Protein AF-X0Z2G7-F1 (afdb_monomer_lite)

pLDDT: mean 90.6, std 9.17, range [51.41, 98.38]

Structure (mmCIF, N/CA/C/O backbone):
data_AF-X0Z2G7-F1
#
_entry.id   AF-X0Z2G7-F1
#
loop_
_atom_site.group_PDB
_atom_site.id
_atom_site.type_symbol
_atom_site.label_atom_id
_atom_site.label_alt_id
_atom_site.label_comp_id
_atom_site.label_asym_id
_atom_site.label_entity_id
_atom_site.label_seq_id
_atom_site.pdbx_PDB_ins_code
_atom_site.Cartn_x
_atom_site.Cartn_y
_atom_site.Cartn_z
_atom_site.occupancy
_atom_site.B_iso_or_equiv
_atom_site.auth_seq_id
_atom_site.auth_comp_id
_atom_site.auth_asym_id
_atom_site.auth_atom_id
_atom_site.pdbx_PDB_model_num
ATOM 1 N N . SER A 1 1 ? 19.160 -0.784 9.832 1.00 70.62 1 SER A N 1
ATOM 2 C CA . SER A 1 1 ? 19.077 -1.820 8.777 1.00 70.62 1 SER A CA 1
ATOM 3 C C . SER A 1 1 ? 20.205 -1.847 7.763 1.00 70.62 1 SER A C 1
ATOM 5 O O . SER A 1 1 ? 20.422 -2.888 7.147 1.00 70.62 1 SER A O 1
ATOM 7 N N . LEU A 1 2 ? 20.937 -0.745 7.594 1.00 77.25 2 LEU A N 1
ATOM 8 C CA . LEU A 1 2 ? 22.014 -0.639 6.613 1.00 77.25 2 LEU A CA 1
ATOM 9 C C . LEU A 1 2 ? 23.131 -1.683 6.795 1.00 77.25 2 LEU A C 1
ATOM 11 O O . LEU A 1 2 ? 23.511 -2.327 5.821 1.00 77.25 2 LEU A O 1
ATOM 15 N N . ASP A 1 3 ? 23.588 -1.919 8.028 1.00 80.50 3 ASP A N 1
ATOM 16 C CA . ASP A 1 3 ? 24.678 -2.870 8.289 1.00 80.50 3 ASP A CA 1
ATOM 17 C C . ASP A 1 3 ? 24.338 -4.288 7.828 1.00 80.50 3 ASP A C 1
ATOM 19 O O . ASP A 1 3 ? 25.144 -4.933 7.165 1.00 80.50 3 ASP A O 1
ATOM 23 N N . TRP A 1 4 ? 23.127 -4.769 8.120 1.00 80.31 4 TRP A N 1
ATOM 24 C CA . TRP A 1 4 ? 22.690 -6.101 7.697 1.00 80.31 4 TRP A CA 1
ATOM 25 C C . TRP A 1 4 ? 22.655 -6.232 6.169 1.00 80.31 4 TRP A C 1
ATOM 27 O O . TRP A 1 4 ? 23.083 -7.249 5.621 1.00 80.31 4 TRP A O 1
ATOM 37 N N . ILE A 1 5 ? 22.185 -5.186 5.481 1.00 81.12 5 ILE A N 1
ATOM 38 C CA . ILE A 1 5 ? 22.142 -5.138 4.017 1.00 81.12 5 ILE A CA 1
ATOM 39 C C . ILE A 1 5 ? 23.562 -5.189 3.440 1.00 81.12 5 ILE A C 1
ATOM 41 O O . ILE A 1 5 ? 23.832 -6.013 2.569 1.00 81.12 5 ILE A O 1
ATOM 45 N N . LEU A 1 6 ? 24.479 -4.369 3.960 1.00 83.06 6 LEU A N 1
ATOM 46 C CA . LEU A 1 6 ? 25.872 -4.349 3.513 1.00 83.06 6 LEU A CA 1
ATOM 47 C C . LEU A 1 6 ? 26.554 -5.706 3.710 1.00 83.06 6 LEU A C 1
ATOM 49 O O . LEU A 1 6 ? 27.217 -6.187 2.794 1.00 83.06 6 LEU A O 1
ATOM 53 N N . HIS A 1 7 ? 26.340 -6.356 4.858 1.00 84.19 7 HIS A N 1
ATOM 54 C CA . HIS A 1 7 ? 26.892 -7.687 5.125 1.00 84.19 7 HIS A CA 1
ATOM 55 C C . HIS A 1 7 ? 26.305 -8.769 4.208 1.00 84.19 7 HIS A C 1
ATOM 57 O O . HIS A 1 7 ? 27.017 -9.696 3.834 1.00 84.19 7 HIS A O 1
ATOM 63 N N . SER A 1 8 ? 25.025 -8.663 3.843 1.00 83.00 8 SER A N 1
ATOM 64 C CA . SER A 1 8 ? 24.325 -9.706 3.076 1.00 83.00 8 SER A CA 1
ATOM 65 C C . SER A 1 8 ? 24.481 -9.559 1.558 1.00 83.00 8 SER A C 1
ATOM 67 O O . SER A 1 8 ? 24.473 -10.558 0.844 1.00 83.00 8 SER A O 1
ATOM 69 N N . PHE A 1 9 ? 24.613 -8.329 1.053 1.00 85.69 9 PHE A N 1
ATOM 70 C CA . PHE A 1 9 ? 24.578 -8.024 -0.385 1.00 85.69 9 PHE A CA 1
ATOM 71 C C . PHE A 1 9 ? 25.848 -7.351 -0.916 1.00 85.69 9 PHE A C 1
ATOM 73 O O . PHE A 1 9 ? 26.008 -7.212 -2.131 1.00 85.69 9 PHE A O 1
ATOM 80 N N . GLY A 1 10 ? 26.747 -6.919 -0.029 1.00 88.50 10 GLY A N 1
ATOM 81 C CA . GLY A 1 10 ? 27.935 -6.155 -0.391 1.00 88.50 10 GLY A CA 1
ATOM 82 C C . GLY A 1 10 ? 27.618 -4.740 -0.883 1.00 88.50 10 GLY A C 1
ATOM 83 O O . GLY A 1 10 ? 26.464 -4.344 -1.066 1.00 88.50 10 GLY A O 1
ATOM 84 N N . GLU A 1 11 ? 28.664 -3.950 -1.112 1.00 90.56 11 GLU A N 1
ATOM 85 C CA . GLU A 1 11 ? 28.534 -2.519 -1.418 1.00 90.56 11 GLU A CA 1
ATOM 86 C C . GLU A 1 11 ? 27.845 -2.243 -2.760 1.00 90.56 11 GLU A C 1
ATOM 88 O O . GLU A 1 11 ? 27.063 -1.302 -2.862 1.00 90.56 11 GLU A O 1
ATOM 93 N N . GLY A 1 12 ? 28.089 -3.071 -3.782 1.00 91.50 12 GLY A N 1
ATOM 94 C CA . GLY A 1 12 ? 27.568 -2.852 -5.135 1.00 91.50 12 GLY A CA 1
ATOM 95 C C . GLY A 1 12 ? 26.039 -2.879 -5.198 1.00 91.50 12 GLY A C 1
ATOM 96 O O . GLY A 1 12 ? 25.409 -1.868 -5.507 1.00 91.50 12 GLY A O 1
ATOM 97 N N . ILE A 1 13 ? 25.429 -4.018 -4.853 1.00 89.75 13 ILE A N 1
ATOM 98 C CA . ILE A 1 13 ? 23.962 -4.181 -4.853 1.00 89.75 13 ILE A CA 1
ATOM 99 C C . ILE A 1 13 ? 23.315 -3.190 -3.877 1.00 89.75 13 ILE A C 1
ATOM 101 O O . ILE A 1 13 ? 22.276 -2.592 -4.174 1.00 89.75 13 ILE A O 1
ATOM 105 N N . THR A 1 14 ? 23.958 -2.977 -2.726 1.00 89.69 14 THR A N 1
ATOM 106 C CA . THR A 1 14 ? 23.467 -2.050 -1.708 1.00 89.69 14 THR A CA 1
ATOM 107 C C . THR A 1 14 ? 23.380 -0.619 -2.231 1.00 89.69 14 THR A C 1
ATOM 109 O O . THR A 1 14 ? 22.341 0.025 -2.086 1.00 89.69 14 THR A O 1
ATOM 112 N N . LYS A 1 15 ? 24.442 -0.142 -2.886 1.00 91.00 15 LYS A N 1
ATOM 113 C CA . LYS A 1 15 ? 24.532 1.205 -3.452 1.00 91.00 15 LYS A CA 1
ATOM 114 C C . LYS A 1 15 ? 23.550 1.418 -4.602 1.00 91.00 15 LYS A C 1
ATOM 116 O O . LYS A 1 15 ? 22.918 2.466 -4.661 1.00 91.00 15 LYS A O 1
ATOM 121 N N . HIS A 1 16 ? 23.452 0.455 -5.517 1.00 91.62 16 HIS A N 1
ATOM 122 C CA . HIS A 1 16 ? 22.714 0.642 -6.768 1.00 91.62 16 HIS A CA 1
ATOM 123 C C . HIS A 1 16 ? 21.219 0.341 -6.658 1.00 91.62 16 HIS A C 1
ATOM 125 O O . HIS A 1 16 ? 20.436 0.926 -7.397 1.00 91.62 16 HIS A O 1
ATOM 131 N N . PHE A 1 17 ? 20.810 -0.533 -5.736 1.00 91.56 17 PHE A N 1
ATOM 132 C CA . PHE A 1 17 ? 19.410 -0.928 -5.612 1.00 91.56 17 PHE A CA 1
ATOM 133 C C . PHE A 1 17 ? 18.881 -0.741 -4.192 1.00 91.56 17 PHE A C 1
ATOM 135 O O . PHE A 1 17 ? 17.938 0.017 -3.990 1.00 91.56 17 PHE A O 1
ATOM 142 N N . LEU A 1 18 ? 19.477 -1.390 -3.186 1.00 89.88 18 LEU A N 1
ATOM 143 C CA . LEU A 1 18 ? 18.809 -1.536 -1.886 1.00 89.88 18 LEU A CA 1
ATOM 144 C C . LEU A 1 18 ? 18.653 -0.216 -1.128 1.00 89.88 18 LEU A C 1
ATOM 146 O O . LEU A 1 18 ? 17.564 0.034 -0.617 1.00 89.88 18 LEU A O 1
ATOM 150 N N . ILE A 1 19 ? 19.682 0.632 -1.063 1.00 90.62 19 ILE A N 1
ATOM 151 C CA . ILE A 1 19 ? 19.574 1.958 -0.433 1.00 90.62 19 ILE A CA 1
ATOM 152 C C . ILE A 1 19 ? 18.579 2.855 -1.182 1.00 90.62 19 ILE A C 1
ATOM 154 O O . ILE A 1 19 ? 17.605 3.285 -0.554 1.00 90.62 19 ILE A O 1
ATOM 158 N N . PRO A 1 20 ? 18.777 3.160 -2.484 1.00 93.12 20 PRO A N 1
ATOM 159 C CA . PRO A 1 20 ? 17.919 4.120 -3.172 1.00 93.12 20 PRO A CA 1
ATOM 160 C C . PRO A 1 20 ? 16.462 3.642 -3.232 1.00 93.12 20 PRO A C 1
ATOM 162 O O . PRO A 1 20 ? 15.549 4.409 -2.918 1.00 93.12 20 PRO A O 1
ATOM 165 N N . TYR A 1 21 ? 16.238 2.349 -3.486 1.00 94.75 21 TYR A N 1
ATOM 166 C CA . TYR A 1 21 ? 14.900 1.768 -3.504 1.00 94.75 21 TYR A CA 1
ATOM 167 C C . TYR A 1 21 ? 14.211 1.825 -2.136 1.00 94.75 21 TYR A C 1
ATOM 169 O O . TYR A 1 21 ? 13.092 2.324 -2.040 1.00 94.75 21 TYR A O 1
ATOM 177 N N . ASN A 1 22 ? 14.853 1.365 -1.053 1.00 92.19 22 ASN A N 1
ATOM 178 C CA . ASN A 1 22 ? 14.208 1.364 0.267 1.00 92.19 22 ASN A CA 1
ATOM 179 C C . ASN A 1 22 ? 13.945 2.786 0.770 1.00 92.19 22 ASN A C 1
ATOM 181 O O . ASN A 1 22 ? 12.902 3.023 1.374 1.00 92.19 22 ASN A O 1
ATOM 185 N N . LYS A 1 23 ? 14.823 3.750 0.467 1.00 92.38 23 LYS A N 1
ATOM 186 C CA . LYS A 1 23 ? 14.562 5.163 0.766 1.00 92.38 23 LYS A CA 1
ATOM 187 C C . LYS A 1 23 ? 13.320 5.669 0.021 1.00 92.38 23 LYS A C 1
ATOM 189 O O . LYS A 1 23 ? 12.501 6.375 0.612 1.00 92.38 23 LYS A O 1
ATOM 194 N N . LYS A 1 24 ? 13.144 5.284 -1.252 1.00 95.00 24 LYS A N 1
ATOM 195 C CA . LYS A 1 24 ? 11.947 5.617 -2.045 1.00 95.00 24 LYS A CA 1
ATOM 196 C C . LYS A 1 24 ? 10.690 4.885 -1.583 1.00 95.00 24 LYS A C 1
ATOM 198 O O . LYS A 1 24 ? 9.626 5.479 -1.667 1.00 95.00 24 LYS A O 1
ATOM 203 N N . VAL A 1 25 ? 10.768 3.648 -1.100 1.00 95.56 25 VAL A N 1
ATOM 204 C CA . VAL A 1 25 ? 9.596 2.895 -0.610 1.00 95.56 25 VAL A CA 1
ATOM 205 C C . VAL A 1 25 ? 9.154 3.387 0.759 1.00 95.56 25 VAL A C 1
ATOM 207 O O . VAL A 1 25 ? 7.987 3.701 0.954 1.00 95.56 25 VAL A O 1
ATOM 210 N N . TRP A 1 26 ? 10.083 3.448 1.712 1.00 94.94 26 TRP A N 1
ATOM 211 C CA . TRP A 1 26 ? 9.742 3.670 3.113 1.00 94.94 26 TRP A CA 1
ATOM 212 C C . TRP A 1 26 ? 9.610 5.138 3.478 1.00 94.94 26 TRP A C 1
ATOM 214 O O . TRP A 1 26 ? 9.031 5.427 4.516 1.00 94.94 26 TRP A O 1
ATOM 224 N N . ALA A 1 27 ? 10.135 6.055 2.658 1.00 96.50 27 ALA A N 1
ATOM 225 C CA . ALA A 1 27 ? 10.186 7.488 2.950 1.00 96.50 27 ALA A CA 1
ATOM 226 C C . ALA A 1 27 ? 10.970 7.849 4.231 1.00 96.50 27 ALA A C 1
ATOM 228 O O . ALA A 1 27 ? 10.844 8.963 4.730 1.00 96.50 27 ALA A O 1
ATOM 229 N N . TYR A 1 28 ? 11.810 6.950 4.747 1.00 94.31 28 TYR A N 1
ATOM 230 C CA . TYR A 1 28 ? 12.687 7.182 5.900 1.00 94.31 28 TYR A CA 1
ATOM 231 C C . TYR A 1 28 ? 14.113 6.683 5.612 1.00 94.31 28 TYR A C 1
ATOM 233 O O . TYR A 1 28 ? 14.290 5.789 4.776 1.00 94.31 28 TYR A O 1
ATOM 241 N N . PRO A 1 29 ? 15.139 7.240 6.285 1.00 90.31 29 PRO A N 1
ATOM 242 C CA . PRO A 1 29 ? 16.498 6.700 6.250 1.00 90.31 29 PRO A CA 1
ATOM 243 C C . PRO A 1 29 ? 16.552 5.251 6.765 1.00 90.31 29 PRO A C 1
ATOM 245 O O . PRO A 1 29 ? 15.875 4.892 7.730 1.00 90.31 29 PRO A O 1
ATOM 248 N N . LEU A 1 30 ? 17.365 4.399 6.133 1.00 86.62 30 LEU A N 1
ATOM 249 C CA . LEU A 1 30 ? 17.460 2.966 6.468 1.00 86.62 30 LEU A CA 1
ATOM 250 C C . LEU A 1 30 ? 18.104 2.716 7.844 1.00 86.62 30 LEU A C 1
ATOM 252 O O . LEU A 1 30 ? 17.987 1.622 8.412 1.00 86.62 30 LEU A O 1
ATOM 256 N N . GLU A 1 31 ? 18.824 3.703 8.361 1.00 86.69 31 GLU A N 1
ATOM 257 C CA . GLU A 1 31 ? 19.437 3.730 9.685 1.00 86.69 31 GLU A CA 1
ATOM 258 C C . GLU A 1 31 ? 18.373 3.766 10.788 1.00 86.69 31 GLU A C 1
ATOM 260 O O . GLU A 1 31 ? 18.591 3.221 11.865 1.00 86.69 31 GLU A O 1
ATOM 265 N N . GLU A 1 32 ? 17.199 4.327 10.493 1.00 88.12 32 GLU A N 1
ATOM 266 C CA . GLU A 1 32 ? 16.086 4.471 11.438 1.00 88.12 32 GLU A CA 1
ATOM 267 C C . GLU A 1 32 ? 15.111 3.288 11.404 1.00 88.12 32 GLU A C 1
ATOM 269 O O . GLU A 1 32 ? 14.281 3.131 12.296 1.00 88.12 32 GLU A O 1
ATOM 274 N N . LEU A 1 33 ? 15.207 2.432 10.384 1.00 86.56 33 LEU A N 1
ATOM 275 C CA . LEU A 1 33 ? 14.370 1.243 10.258 1.00 86.56 33 LEU A CA 1
ATOM 276 C C . LEU A 1 33 ? 15.001 0.065 11.008 1.00 86.56 33 LEU A C 1
ATOM 278 O O . LEU A 1 33 ? 16.179 -0.260 10.804 1.00 86.56 33 LEU A O 1
ATOM 282 N N . SER A 1 34 ? 14.198 -0.635 11.816 1.00 83.69 34 SER A N 1
ATOM 283 C CA . SER A 1 34 ? 14.606 -1.891 12.461 1.00 83.69 34 SER A CA 1
ATOM 284 C C . SER A 1 34 ? 14.860 -2.991 11.421 1.00 83.69 34 SER A C 1
ATOM 286 O O . SER A 1 34 ? 14.341 -2.925 10.315 1.00 83.69 34 SER A O 1
ATOM 288 N N . VAL A 1 35 ? 15.669 -4.002 11.750 1.00 75.12 35 VAL A N 1
ATOM 289 C CA . VAL A 1 35 ? 16.008 -5.114 10.829 1.00 75.12 35 VAL A CA 1
ATOM 290 C C . VAL A 1 35 ? 15.090 -6.327 10.959 1.00 75.12 35 VAL A C 1
ATOM 292 O O . VAL A 1 35 ? 15.112 -7.214 10.112 1.00 75.12 35 VAL A O 1
ATOM 295 N N . GLN A 1 36 ? 14.296 -6.401 12.027 1.00 75.62 36 GLN A N 1
ATOM 296 C CA . GLN A 1 36 ? 13.600 -7.634 12.413 1.00 75.62 36 GLN A CA 1
ATOM 297 C C . GLN A 1 36 ? 12.539 -8.078 11.394 1.00 75.62 36 GLN A C 1
ATOM 299 O O . GLN A 1 36 ? 12.297 -9.270 11.250 1.00 75.62 36 GLN A O 1
ATOM 304 N N . TRP A 1 37 ? 11.951 -7.148 10.638 1.00 72.75 37 TRP A N 1
ATOM 305 C CA . TRP A 1 37 ? 10.933 -7.446 9.623 1.00 72.75 37 TRP A CA 1
ATOM 306 C C . TRP A 1 37 ? 11.509 -7.945 8.286 1.00 72.75 37 TRP A C 1
ATOM 308 O O . TRP A 1 37 ? 10.756 -8.359 7.404 1.00 72.75 37 TRP A O 1
ATOM 318 N N . ILE A 1 38 ? 12.832 -7.887 8.104 1.00 66.75 38 ILE A N 1
ATOM 319 C CA . ILE A 1 38 ? 13.488 -8.141 6.815 1.00 66.75 38 ILE A CA 1
ATOM 320 C C . ILE A 1 38 ? 13.530 -9.640 6.471 1.00 66.75 38 ILE A C 1
ATOM 322 O O . ILE A 1 38 ? 13.467 -9.992 5.292 1.00 66.75 38 ILE A O 1
ATOM 326 N N . GLY A 1 39 ? 13.568 -10.519 7.481 1.00 58.97 39 GLY A N 1
ATOM 327 C CA . GLY A 1 39 ? 13.789 -11.963 7.311 1.00 58.97 39 GLY A CA 1
ATOM 328 C C . GLY A 1 39 ? 12.791 -12.682 6.394 1.00 58.97 39 GLY A C 1
ATOM 329 O O . GLY A 1 39 ? 13.166 -13.649 5.741 1.00 58.97 39 GLY A O 1
ATOM 330 N N . GLU A 1 40 ? 11.553 -12.193 6.282 1.00 58.72 40 GLU A N 1
ATOM 331 C CA . GLU A 1 40 ? 10.523 -12.786 5.409 1.00 58.72 40 GLU A CA 1
ATOM 332 C C . GLU A 1 40 ? 10.379 -12.078 4.051 1.00 58.72 40 GLU A C 1
ATOM 334 O O . GLU A 1 40 ? 9.677 -12.567 3.166 1.00 58.72 40 GLU A O 1
ATOM 339 N N . ARG A 1 41 ? 11.007 -10.908 3.871 1.00 64.50 41 ARG A N 1
ATOM 340 C CA . ARG A 1 41 ? 10.755 -10.023 2.718 1.00 64.50 41 ARG A CA 1
ATOM 341 C C . ARG A 1 41 ? 11.925 -9.890 1.753 1.00 64.50 41 ARG A C 1
ATOM 343 O O . ARG A 1 41 ? 11.715 -9.425 0.636 1.00 64.50 41 ARG A O 1
ATOM 350 N N . VAL A 1 42 ? 13.135 -10.267 2.160 1.00 67.69 42 VAL A N 1
ATOM 351 C CA . VAL A 1 42 ? 14.349 -10.037 1.372 1.00 67.69 42 VAL A CA 1
ATOM 352 C C . VAL A 1 42 ? 15.050 -11.356 1.057 1.00 67.69 42 VAL A C 1
ATOM 354 O O . VAL A 1 42 ? 15.474 -12.081 1.952 1.00 67.69 42 VAL A O 1
ATOM 357 N N . ALA A 1 43 ? 15.181 -11.655 -0.237 1.00 69.12 43 ALA A N 1
ATOM 358 C CA . ALA A 1 43 ? 15.910 -12.817 -0.730 1.00 69.12 43 ALA A CA 1
ATOM 359 C C . ALA A 1 43 ? 17.410 -12.645 -0.473 1.00 69.12 43 ALA A C 1
ATOM 361 O O . ALA A 1 43 ? 18.033 -11.756 -1.050 1.00 69.12 43 ALA A O 1
ATOM 362 N N . VAL A 1 44 ? 17.998 -13.489 0.372 1.00 74.00 44 VAL A N 1
ATOM 363 C CA . VAL A 1 44 ? 19.454 -13.507 0.557 1.00 74.00 44 VAL A CA 1
ATOM 364 C C . VAL A 1 44 ? 20.096 -14.141 -0.687 1.00 74.00 44 VAL A C 1
ATOM 366 O O . VAL A 1 44 ? 19.659 -15.219 -1.102 1.00 74.00 44 VAL A O 1
ATOM 369 N N . PRO A 1 45 ? 21.092 -13.493 -1.316 1.00 75.31 45 PRO A N 1
ATOM 370 C CA . PRO A 1 45 ? 21.674 -13.976 -2.557 1.00 75.31 45 PRO A CA 1
ATOM 371 C C . PRO A 1 45 ? 22.583 -15.181 -2.293 1.00 75.31 45 PRO A C 1
ATOM 373 O O . PRO A 1 45 ? 23.384 -15.183 -1.360 1.00 75.31 45 PRO A O 1
ATOM 376 N N . ASP A 1 46 ? 22.504 -16.188 -3.161 1.00 82.81 46 ASP A N 1
ATOM 377 C CA . ASP A 1 46 ? 23.506 -17.253 -3.240 1.00 82.81 46 ASP A CA 1
ATOM 378 C C . ASP A 1 46 ? 24.589 -16.825 -4.237 1.00 82.81 46 ASP A C 1
ATOM 380 O O . ASP A 1 46 ? 24.343 -16.739 -5.441 1.00 82.81 46 ASP A O 1
ATOM 384 N N . VAL A 1 47 ? 25.793 -16.544 -3.734 1.00 85.19 47 VAL A N 1
ATOM 385 C CA . VAL A 1 47 ? 26.912 -16.034 -4.542 1.00 85.19 47 VAL A CA 1
ATOM 386 C C . VAL A 1 47 ? 27.279 -16.985 -5.685 1.00 85.19 47 VAL A C 1
ATOM 388 O O . VAL A 1 47 ? 27.535 -16.525 -6.798 1.00 85.19 47 VAL A O 1
ATOM 391 N N . ASN A 1 48 ? 27.270 -18.301 -5.453 1.00 87.38 48 ASN A N 1
ATOM 392 C CA . ASN A 1 48 ? 27.605 -19.273 -6.496 1.00 87.38 48 ASN A CA 1
ATOM 393 C C . ASN A 1 48 ? 26.540 -19.273 -7.590 1.00 87.38 48 ASN A C 1
ATOM 395 O O . ASN A 1 48 ? 26.868 -19.277 -8.778 1.00 87.38 48 ASN A O 1
ATOM 399 N N . ARG A 1 49 ? 25.266 -19.202 -7.192 1.00 86.25 49 ARG A N 1
ATOM 400 C CA . ARG A 1 49 ? 24.146 -19.089 -8.128 1.00 86.25 49 ARG A CA 1
ATOM 401 C C . ARG A 1 49 ? 24.215 -17.800 -8.942 1.00 86.25 49 ARG A C 1
ATOM 403 O O . ARG A 1 49 ? 24.009 -17.843 -10.150 1.00 86.25 49 ARG A O 1
ATOM 410 N N . VAL A 1 50 ? 24.555 -16.673 -8.313 1.00 87.50 50 VAL A N 1
ATOM 411 C CA . VAL A 1 50 ? 24.735 -15.383 -9.002 1.00 87.50 50 VAL A CA 1
ATOM 412 C C . VAL A 1 50 ? 25.846 -15.474 -10.049 1.00 87.50 50 VAL A C 1
ATOM 414 O O . VAL A 1 50 ? 25.641 -15.063 -11.189 1.00 87.50 50 VAL A O 1
ATOM 417 N N . ILE A 1 51 ? 27.001 -16.053 -9.704 1.00 88.62 51 ILE A N 1
ATOM 418 C CA . ILE A 1 51 ? 28.118 -16.230 -10.647 1.00 88.62 51 ILE A CA 1
ATOM 419 C C . ILE A 1 51 ? 27.703 -17.108 -11.834 1.00 88.62 51 ILE A C 1
ATOM 421 O O . ILE A 1 51 ? 28.020 -16.784 -12.979 1.00 88.62 51 ILE A O 1
ATOM 425 N N . GLU A 1 52 ? 26.985 -18.202 -11.581 1.00 90.19 52 GLU A N 1
ATOM 426 C CA . GLU A 1 52 ? 26.520 -19.102 -12.637 1.00 90.19 52 GLU A CA 1
ATOM 427 C C . GLU A 1 52 ? 25.479 -18.440 -13.549 1.00 90.19 52 GLU A C 1
ATOM 429 O O . GLU A 1 52 ? 25.553 -18.568 -14.772 1.00 90.19 52 GLU A O 1
ATOM 434 N N . ASN A 1 53 ? 24.550 -17.670 -12.981 1.00 91.06 53 ASN A N 1
ATOM 435 C CA . ASN A 1 53 ? 23.569 -16.904 -13.747 1.00 91.06 53 ASN A CA 1
ATOM 436 C C . ASN A 1 53 ? 24.253 -15.876 -14.662 1.00 91.06 53 ASN A C 1
ATOM 438 O O . ASN A 1 53 ? 23.890 -15.772 -15.831 1.00 91.06 53 ASN A O 1
ATOM 442 N N . ILE A 1 54 ? 25.293 -15.184 -14.174 1.00 91.31 54 ILE A N 1
ATOM 443 C CA . ILE A 1 54 ? 26.092 -14.249 -14.986 1.00 91.31 54 ILE A CA 1
ATOM 444 C C . ILE A 1 54 ? 26.781 -14.984 -16.141 1.00 91.31 54 ILE A C 1
ATOM 446 O O . ILE A 1 54 ? 26.719 -14.533 -17.282 1.00 91.31 54 ILE A O 1
ATOM 450 N N . ARG A 1 55 ? 27.425 -16.127 -15.868 1.00 91.50 55 ARG A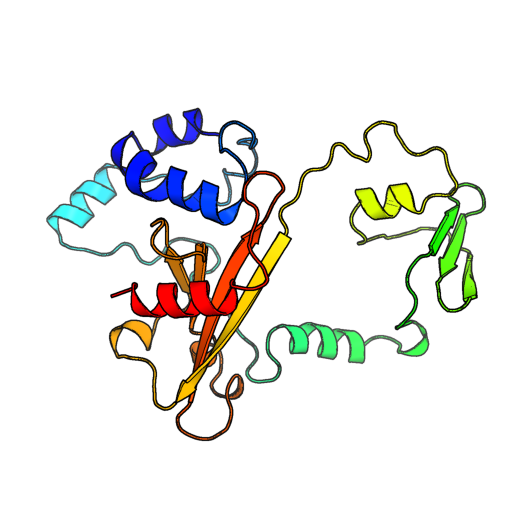 N 1
ATOM 451 C CA . ARG A 1 55 ? 28.135 -16.911 -16.896 1.00 91.50 55 ARG A CA 1
ATOM 452 C C . ARG A 1 55 ? 27.204 -17.471 -17.963 1.00 91.50 55 ARG A C 1
ATOM 454 O O . ARG A 1 55 ? 27.581 -17.530 -19.129 1.00 91.50 55 ARG A O 1
ATOM 461 N N . SER A 1 56 ? 26.018 -17.909 -17.555 1.00 91.12 56 SER A N 1
ATOM 462 C CA . SER A 1 56 ? 25.045 -18.562 -18.430 1.00 91.12 56 SER A CA 1
ATOM 463 C C . SER A 1 56 ? 24.022 -17.604 -19.048 1.00 91.12 56 SER A C 1
ATOM 465 O O . SER A 1 56 ? 23.211 -18.049 -19.858 1.00 91.12 56 SER A O 1
ATOM 467 N N . GLY A 1 57 ? 24.049 -16.312 -18.691 1.00 87.75 57 GLY A N 1
ATOM 468 C CA . GLY A 1 57 ? 23.070 -15.321 -19.148 1.00 87.75 57 GLY A CA 1
ATOM 469 C C . GLY A 1 57 ? 21.636 -15.683 -18.754 1.00 87.75 57 GLY A C 1
ATOM 470 O O . GLY A 1 57 ? 20.717 -15.493 -19.547 1.00 87.75 57 GLY A O 1
ATOM 471 N N . ARG A 1 58 ? 21.456 -16.289 -17.573 1.00 87.44 58 ARG A N 1
ATOM 472 C CA . ARG A 1 58 ? 20.182 -16.863 -17.128 1.00 87.44 58 ARG A CA 1
ATOM 473 C C . ARG A 1 58 ? 19.511 -15.988 -16.076 1.00 87.44 58 ARG A C 1
ATOM 475 O O . ARG A 1 58 ? 20.114 -15.681 -15.049 1.00 87.44 58 ARG A O 1
ATOM 482 N N . ASP A 1 59 ? 18.233 -15.701 -16.292 1.00 83.38 59 ASP A N 1
ATOM 483 C CA . ASP A 1 59 ? 17.389 -15.026 -15.307 1.00 83.38 59 ASP A CA 1
ATOM 484 C C . ASP A 1 59 ? 16.991 -15.954 -14.144 1.00 83.38 59 ASP A C 1
ATOM 486 O O . ASP A 1 59 ? 16.794 -17.162 -14.308 1.00 83.38 59 ASP A O 1
ATOM 490 N N . ASP A 1 60 ? 16.813 -15.370 -12.958 1.00 79.50 60 ASP A N 1
ATOM 491 C CA . ASP A 1 60 ? 16.338 -16.060 -11.754 1.00 79.50 60 ASP A CA 1
ATOM 492 C C . ASP A 1 60 ? 14.911 -15.612 -11.398 1.00 79.50 60 ASP A C 1
ATOM 494 O O . ASP A 1 60 ? 14.701 -14.664 -10.642 1.00 79.50 60 ASP A O 1
ATOM 498 N N . CYS A 1 61 ? 13.909 -16.256 -12.004 1.00 67.69 61 CYS A N 1
ATOM 499 C CA . CYS A 1 61 ? 12.532 -15.743 -12.032 1.00 67.69 61 CYS A CA 1
ATOM 500 C C . CYS A 1 61 ? 11.574 -16.328 -10.977 1.00 67.69 61 CYS A C 1
ATOM 502 O O . CYS A 1 61 ? 10.392 -15.996 -10.993 1.00 67.69 61 CYS A O 1
ATOM 504 N N . SER A 1 62 ? 12.016 -17.225 -10.091 1.00 64.06 62 SER A N 1
ATOM 505 C CA . SER A 1 62 ? 11.096 -18.096 -9.331 1.00 64.06 62 SER A CA 1
ATOM 506 C C . SER A 1 62 ? 10.992 -17.812 -7.829 1.00 64.06 62 SER A C 1
ATOM 508 O O . SER A 1 62 ? 10.458 -18.644 -7.094 1.00 64.06 62 SER A O 1
ATOM 510 N N . TRP A 1 63 ? 11.502 -16.679 -7.344 1.00 68.25 63 TRP A N 1
ATOM 511 C CA . TRP A 1 63 ? 11.525 -16.395 -5.908 1.00 68.25 63 TRP A CA 1
ATOM 512 C C . TRP A 1 63 ? 10.288 -15.630 -5.412 1.00 68.25 63 TRP A C 1
ATOM 514 O O . TRP A 1 63 ? 9.846 -14.659 -6.022 1.00 68.25 63 TRP A O 1
ATOM 524 N N . GLY A 1 64 ? 9.785 -16.042 -4.245 1.00 65.38 64 GLY A N 1
ATOM 525 C CA . GLY A 1 64 ? 8.779 -15.326 -3.463 1.00 65.38 64 GLY A CA 1
ATOM 526 C C . GLY A 1 64 ? 7.406 -16.015 -3.419 1.00 65.38 64 GLY A C 1
ATOM 527 O O . GLY A 1 64 ? 7.029 -16.718 -4.357 1.00 65.38 64 GLY A O 1
ATOM 528 N N . PRO A 1 65 ? 6.621 -15.793 -2.348 1.00 66.06 65 PRO A N 1
ATOM 529 C CA . PRO A 1 65 ? 5.300 -16.412 -2.167 1.00 66.06 65 PRO A CA 1
ATOM 530 C C . PRO A 1 65 ? 4.255 -15.926 -3.184 1.00 66.06 65 PRO A C 1
ATOM 532 O O . PRO A 1 65 ? 3.200 -16.534 -3.319 1.00 66.06 65 PRO A O 1
ATOM 535 N N . ASN A 1 66 ? 4.563 -14.847 -3.908 1.00 73.44 66 ASN A N 1
ATOM 536 C CA . ASN A 1 66 ? 3.691 -14.216 -4.897 1.00 73.44 66 ASN A CA 1
ATOM 537 C C . ASN A 1 66 ? 4.142 -14.503 -6.340 1.00 73.44 66 ASN A C 1
ATOM 539 O O . ASN A 1 66 ? 3.795 -13.748 -7.247 1.00 73.44 66 ASN A O 1
ATOM 543 N N . ASN A 1 67 ? 4.941 -15.554 -6.564 1.00 79.19 67 ASN A N 1
ATOM 544 C CA . ASN A 1 67 ? 5.374 -15.954 -7.910 1.00 79.19 67 ASN A CA 1
ATOM 545 C C . ASN A 1 67 ? 4.194 -16.360 -8.819 1.00 79.19 67 ASN A C 1
ATOM 547 O O . ASN A 1 67 ? 4.291 -16.295 -10.041 1.00 79.19 67 ASN A O 1
ATOM 551 N N . THR A 1 68 ? 3.066 -16.727 -8.212 1.00 85.12 68 THR A N 1
ATOM 552 C CA . THR A 1 68 ? 1.754 -16.870 -8.832 1.00 85.12 68 THR A CA 1
ATOM 553 C C . THR A 1 68 ? 0.729 -16.198 -7.924 1.00 85.12 68 THR A C 1
ATOM 555 O O . THR A 1 68 ? 0.841 -16.243 -6.700 1.00 85.12 68 THR A O 1
ATOM 558 N N . PHE A 1 69 ? -0.264 -15.533 -8.510 1.00 91.88 69 PHE A N 1
ATOM 559 C CA . PHE A 1 69 ? -1.342 -14.898 -7.757 1.00 91.88 69 PHE A CA 1
ATOM 560 C C . PHE A 1 69 ? -2.620 -14.848 -8.596 1.00 91.88 69 PHE A C 1
ATOM 562 O O . PHE A 1 69 ? -2.581 -14.924 -9.822 1.00 91.88 69 PHE A O 1
ATOM 569 N N . SER A 1 70 ? -3.766 -14.739 -7.925 1.00 94.31 70 SER A N 1
ATOM 570 C CA . SER A 1 70 ? -5.071 -14.555 -8.567 1.00 94.31 70 SER A CA 1
ATOM 571 C C 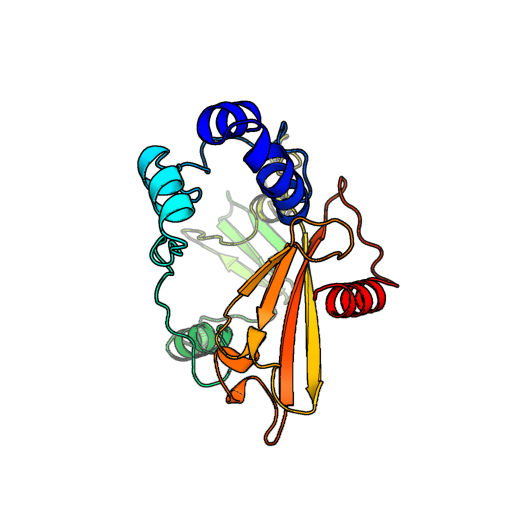. SER A 1 70 ? -5.547 -13.120 -8.390 1.00 94.31 70 SER A C 1
ATOM 573 O O . SER A 1 70 ? -5.393 -12.541 -7.314 1.00 94.31 70 SER A O 1
ATOM 575 N N . PHE A 1 71 ? -6.171 -12.564 -9.426 1.00 97.00 71 PHE A N 1
ATOM 576 C CA . PHE A 1 71 ? -6.781 -11.241 -9.388 1.00 97.00 71 PHE A CA 1
ATOM 577 C C . PHE A 1 71 ? -8.248 -11.316 -9.848 1.00 97.00 71 PHE A C 1
ATOM 579 O O . PHE A 1 71 ? -8.543 -12.061 -10.786 1.00 97.00 71 PHE A O 1
ATOM 586 N N . PRO A 1 72 ? -9.191 -10.594 -9.208 1.00 97.75 72 PRO A N 1
ATOM 587 C CA . PRO A 1 72 ? -10.591 -10.608 -9.620 1.00 97.75 72 PRO A CA 1
ATOM 588 C C . PRO A 1 72 ? -10.786 -10.119 -11.054 1.00 97.75 72 PRO A C 1
ATOM 590 O O . PRO A 1 72 ? -10.299 -9.054 -11.429 1.00 97.75 72 PRO A O 1
ATOM 593 N N . LEU A 1 73 ? -11.589 -10.851 -11.828 1.00 97.38 73 LEU A N 1
ATOM 594 C CA . LEU A 1 73 ? -11.893 -10.471 -13.206 1.00 97.38 73 LEU A CA 1
ATOM 595 C C . LEU A 1 73 ? -12.631 -9.123 -13.293 1.00 97.38 73 LEU A C 1
ATOM 597 O O . LEU A 1 73 ? -12.434 -8.401 -14.261 1.00 97.38 73 LEU A O 1
ATOM 601 N N . HIS A 1 74 ? -13.429 -8.749 -12.287 1.00 97.62 74 HIS A N 1
ATOM 602 C CA . HIS A 1 74 ? -14.163 -7.480 -12.249 1.00 97.62 74 HIS A CA 1
ATOM 603 C C . HIS A 1 74 ? -14.054 -6.797 -10.881 1.00 97.62 74 HIS A C 1
ATOM 605 O O . HIS A 1 74 ? -14.032 -7.455 -9.842 1.00 97.62 74 HIS A O 1
ATOM 611 N N . GLY A 1 75 ? -14.052 -5.459 -10.883 1.00 95.56 75 GLY A N 1
ATOM 612 C CA . GLY A 1 75 ? -14.159 -4.626 -9.677 1.00 95.56 75 GLY A CA 1
ATOM 613 C C . GLY A 1 75 ? -12.888 -4.514 -8.826 1.00 95.56 75 GLY A C 1
ATOM 614 O O . GLY A 1 75 ? -12.955 -3.945 -7.729 1.00 95.56 75 GLY A O 1
ATOM 615 N N . GLY A 1 76 ? -11.762 -5.041 -9.321 1.00 96.88 76 GLY A N 1
ATOM 616 C CA . GLY A 1 76 ? -10.460 -5.042 -8.655 1.00 96.88 76 GLY A CA 1
ATOM 617 C C . GLY A 1 76 ? -10.458 -5.771 -7.308 1.00 96.88 76 GLY A C 1
ATOM 618 O O . GLY A 1 76 ? -11.420 -6.444 -6.938 1.00 96.88 76 GLY A O 1
ATOM 619 N N . THR A 1 77 ? -9.396 -5.590 -6.520 1.00 97.38 77 THR A N 1
ATOM 620 C CA . THR A 1 77 ? -9.272 -6.191 -5.176 1.00 97.38 77 THR A CA 1
ATOM 621 C C . THR A 1 77 ? -10.457 -5.851 -4.261 1.00 97.38 77 THR A C 1
ATOM 623 O O . THR A 1 77 ? -10.879 -6.677 -3.455 1.00 97.38 77 THR A O 1
ATOM 626 N N . GLY A 1 78 ? -11.066 -4.669 -4.426 1.00 97.25 78 GLY A N 1
ATOM 627 C CA . GLY A 1 78 ? -12.250 -4.257 -3.664 1.00 97.25 78 GLY A CA 1
ATOM 628 C C . GLY A 1 78 ? -13.481 -5.150 -3.875 1.00 97.25 78 GLY A C 1
ATOM 629 O O . GLY A 1 78 ? -14.349 -5.200 -3.005 1.00 97.25 78 GLY A O 1
ATOM 630 N N . ALA A 1 79 ? -13.565 -5.887 -4.988 1.00 98.06 79 ALA A N 1
ATOM 631 C CA . ALA A 1 79 ? -14.658 -6.825 -5.235 1.00 98.06 79 ALA A CA 1
ATOM 632 C C . ALA A 1 79 ? -14.684 -7.976 -4.221 1.00 98.06 79 ALA A C 1
ATOM 634 O O . ALA A 1 79 ? -15.767 -8.399 -3.826 1.00 98.06 79 ALA A O 1
ATOM 635 N N . ILE A 1 80 ? -13.516 -8.429 -3.751 1.00 98.12 80 ILE A N 1
ATOM 636 C CA . ILE A 1 80 ? -13.399 -9.493 -2.743 1.00 98.12 80 ILE A CA 1
ATOM 637 C C . ILE A 1 80 ? -14.095 -9.054 -1.451 1.00 98.12 80 ILE A C 1
ATOM 639 O O . ILE A 1 80 ? -14.957 -9.759 -0.927 1.00 98.12 80 ILE A O 1
ATOM 643 N N . TRP A 1 81 ? -13.774 -7.849 -0.977 1.00 97.50 81 TRP A N 1
ATOM 644 C CA . TRP A 1 81 ? -14.314 -7.309 0.269 1.00 97.50 81 TRP A CA 1
ATOM 645 C C . TRP A 1 81 ? -15.791 -6.942 0.163 1.00 97.50 81 TRP A C 1
ATOM 647 O O . TRP A 1 81 ? -16.548 -7.227 1.086 1.00 97.50 81 TRP A O 1
ATOM 657 N N . ARG A 1 82 ? -16.235 -6.395 -0.977 1.00 97.56 82 ARG A N 1
ATOM 658 C CA . ARG A 1 82 ? -17.667 -6.158 -1.227 1.00 97.56 82 ARG A CA 1
ATOM 659 C C . ARG A 1 82 ? -18.463 -7.463 -1.261 1.00 97.56 82 ARG A C 1
ATOM 661 O O . ARG A 1 82 ? -19.535 -7.529 -0.670 1.00 97.56 82 ARG A O 1
ATOM 668 N N . ALA A 1 83 ? -17.934 -8.507 -1.902 1.00 97.94 83 ALA A N 1
ATOM 669 C CA . ALA A 1 83 ? -18.578 -9.818 -1.941 1.00 97.94 83 ALA A CA 1
ATOM 670 C C . ALA A 1 83 ? -18.651 -10.465 -0.549 1.00 97.94 83 ALA A C 1
ATOM 672 O O . ALA A 1 83 ? -19.671 -11.058 -0.209 1.00 97.94 83 ALA A O 1
ATOM 673 N N . LEU A 1 84 ? -17.597 -10.332 0.265 1.00 97.62 84 LEU A N 1
ATOM 674 C CA . LEU A 1 84 ? -17.609 -10.789 1.654 1.00 97.62 84 LEU A CA 1
ATOM 675 C C . LEU A 1 84 ? -18.635 -10.011 2.486 1.00 97.62 84 LEU A C 1
ATOM 677 O O . LEU A 1 84 ? -19.474 -10.627 3.136 1.00 97.62 84 LEU A O 1
ATOM 681 N N . ALA A 1 85 ? -18.608 -8.677 2.426 1.00 97.44 85 ALA A N 1
ATOM 682 C CA . ALA A 1 85 ? -19.541 -7.822 3.153 1.00 97.44 85 ALA A CA 1
ATOM 683 C C . ALA A 1 85 ? -21.000 -8.126 2.784 1.00 97.44 85 ALA A C 1
ATOM 685 O O . ALA A 1 85 ? -21.842 -8.210 3.671 1.00 97.44 85 ALA A O 1
ATOM 686 N N . GLY A 1 86 ? -21.294 -8.390 1.506 1.00 97.69 86 GLY A N 1
ATOM 687 C CA . GLY A 1 86 ? -22.631 -8.775 1.039 1.00 97.69 86 GLY A CA 1
ATOM 688 C C . GLY A 1 86 ? -23.137 -10.130 1.555 1.00 97.69 86 GLY A C 1
ATOM 689 O O . GLY A 1 86 ? -24.325 -10.414 1.440 1.00 97.69 86 GLY A O 1
ATOM 690 N N . ARG A 1 87 ? -22.264 -10.973 2.127 1.00 98.12 87 ARG A N 1
ATOM 691 C CA . ARG A 1 87 ? -22.629 -12.261 2.752 1.00 98.12 87 ARG A CA 1
ATOM 692 C C . ARG A 1 87 ? -22.854 -12.163 4.260 1.00 98.12 87 ARG A C 1
ATOM 694 O O . ARG A 1 87 ? -23.273 -13.144 4.870 1.00 98.12 87 ARG A O 1
ATOM 701 N N . LEU A 1 88 ? -22.542 -11.022 4.867 1.00 98.00 88 LEU A N 1
ATOM 702 C CA . LEU A 1 88 ? -22.735 -10.785 6.294 1.00 98.00 88 LEU A CA 1
ATOM 703 C C . LEU A 1 88 ? -24.124 -10.170 6.555 1.00 98.00 88 LEU A C 1
ATOM 705 O O . LEU A 1 88 ? -24.721 -9.600 5.637 1.00 98.00 88 LEU A O 1
ATOM 709 N N . PRO A 1 89 ? -24.660 -10.263 7.785 1.00 98.06 89 PRO A N 1
ATOM 710 C CA . PRO A 1 89 ? -25.921 -9.611 8.133 1.00 98.06 89 PRO A CA 1
ATOM 711 C C . PRO A 1 89 ? -25.795 -8.087 7.987 1.00 98.06 89 PRO A C 1
ATOM 713 O O . PRO A 1 89 ? -24.989 -7.460 8.679 1.00 98.06 89 PRO A O 1
ATOM 716 N N . GLN A 1 90 ? -26.546 -7.499 7.052 1.00 97.44 90 GLN A N 1
ATOM 717 C CA . GLN A 1 90 ? -26.368 -6.098 6.645 1.00 97.44 90 GLN A CA 1
ATOM 718 C C . GLN A 1 90 ? -26.720 -5.118 7.766 1.00 97.44 90 GLN A C 1
ATOM 720 O O . GLN A 1 90 ? -26.093 -4.073 7.893 1.00 97.44 90 GLN A O 1
ATOM 725 N N . GLU A 1 91 ? -27.663 -5.480 8.632 1.00 96.25 91 GLU A N 1
ATOM 726 C CA . GLU A 1 91 ? -28.062 -4.701 9.802 1.00 96.25 91 GLU A CA 1
ATOM 727 C C . GLU A 1 91 ? -26.948 -4.546 10.849 1.00 96.25 91 GLU A C 1
ATOM 729 O O . GLU A 1 91 ? -27.050 -3.686 11.720 1.00 96.25 91 GLU A O 1
ATOM 734 N N . LYS A 1 92 ? -25.886 -5.359 10.760 1.00 95.31 92 LYS A N 1
ATOM 735 C CA . LYS A 1 92 ? -24.700 -5.281 11.626 1.00 95.31 92 LYS A CA 1
ATOM 736 C C . LYS A 1 92 ? -23.550 -4.485 11.007 1.00 95.31 92 LYS A C 1
ATOM 738 O O . LYS A 1 92 ? -22.512 -4.332 11.646 1.00 95.31 92 LYS A O 1
ATOM 743 N N . ILE A 1 93 ? -23.698 -4.013 9.769 1.00 96.25 93 ILE A N 1
ATOM 744 C CA . ILE A 1 93 ? -22.678 -3.233 9.066 1.00 96.25 93 ILE A CA 1
ATOM 745 C C . ILE A 1 93 ? -23.129 -1.778 9.033 1.00 96.25 93 ILE A C 1
ATOM 747 O O . ILE A 1 93 ? -24.022 -1.397 8.279 1.00 96.25 93 ILE A O 1
ATOM 751 N N . HIS A 1 94 ? -22.475 -0.946 9.836 1.00 94.94 94 HIS A N 1
ATOM 752 C CA . HIS A 1 94 ? -22.760 0.482 9.897 1.00 94.94 94 HIS A CA 1
ATOM 753 C C . HIS A 1 94 ? -21.701 1.253 9.106 1.00 94.94 94 HIS A C 1
ATOM 755 O O . HIS A 1 94 ? -20.551 1.366 9.525 1.00 94.94 94 HIS A O 1
ATOM 761 N N . LEU A 1 95 ? -22.090 1.768 7.940 1.00 95.38 95 LEU A N 1
ATOM 762 C CA . LEU A 1 95 ? -21.277 2.702 7.158 1.00 95.38 95 LEU A CA 1
ATOM 763 C C . LEU A 1 95 ? -21.572 4.142 7.590 1.00 95.38 95 LEU A C 1
ATOM 765 O O . LEU A 1 95 ? -22.620 4.415 8.174 1.00 95.38 95 LEU A O 1
ATOM 769 N N . ASN A 1 96 ? -20.663 5.071 7.274 1.00 95.44 96 ASN A N 1
ATOM 770 C CA . ASN A 1 96 ? -20.752 6.475 7.704 1.00 95.44 96 ASN A CA 1
ATOM 771 C C . ASN A 1 96 ? -20.845 6.622 9.238 1.00 95.44 96 ASN A C 1
ATOM 773 O O . ASN A 1 96 ? -21.549 7.487 9.752 1.00 95.44 96 ASN A O 1
ATOM 777 N N . ALA A 1 97 ? -20.160 5.732 9.958 1.00 96.19 97 ALA A N 1
ATOM 778 C CA . ALA A 1 97 ? -20.089 5.689 11.412 1.00 96.19 97 ALA A CA 1
ATOM 779 C C . ALA A 1 97 ? -18.615 5.772 11.831 1.00 96.19 97 ALA A C 1
ATOM 781 O O . ALA A 1 97 ? -17.978 4.766 12.129 1.00 96.19 97 ALA A O 1
ATOM 782 N N . GLU A 1 98 ? -18.046 6.974 11.782 1.0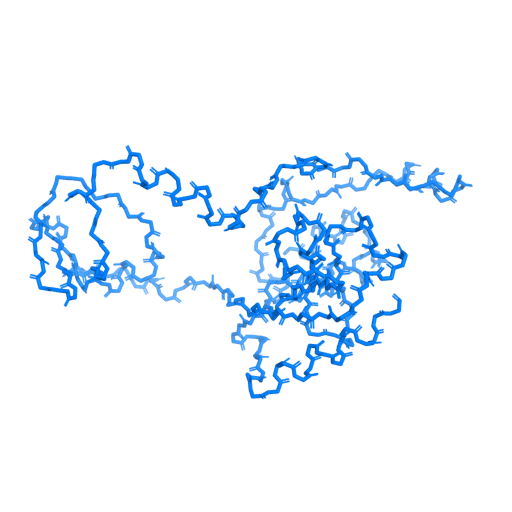0 96.50 98 GLU A N 1
ATOM 783 C CA . GLU A 1 98 ? -16.667 7.203 12.221 1.00 96.50 98 GLU A CA 1
ATOM 784 C C . GLU A 1 98 ? -16.607 7.205 13.750 1.00 96.50 98 GLU A C 1
ATOM 786 O O . GLU A 1 98 ? -17.458 7.824 14.391 1.00 96.50 98 GLU A O 1
ATOM 791 N N . LEU A 1 99 ? -15.641 6.498 14.344 1.00 96.12 99 LEU A N 1
ATOM 792 C CA . LEU A 1 99 ? -15.454 6.481 15.795 1.00 96.12 99 LEU A CA 1
ATOM 793 C C . LEU A 1 99 ? -15.000 7.868 16.266 1.00 96.12 99 LEU A C 1
ATOM 795 O O . LEU A 1 99 ? -13.923 8.322 15.897 1.00 96.12 99 LEU A O 1
ATOM 799 N N . MET A 1 100 ? -15.801 8.507 17.115 1.00 95.81 100 MET A N 1
ATOM 800 C CA . MET A 1 100 ? -15.472 9.802 17.716 1.00 95.81 100 MET A CA 1
ATOM 801 C C . MET A 1 100 ? -14.811 9.636 19.075 1.00 95.81 100 MET A C 1
ATOM 803 O O . MET A 1 100 ? -13.862 10.347 19.393 1.00 95.81 100 MET A O 1
ATOM 807 N N . SER A 1 101 ? -15.318 8.706 19.885 1.00 95.50 101 SER A N 1
ATOM 808 C CA . SER A 1 101 ? -14.690 8.370 21.153 1.00 95.50 101 SER A CA 1
ATOM 809 C C . SER A 1 101 ? -15.043 6.977 21.647 1.00 95.50 101 SER A C 1
ATOM 811 O O . SER A 1 101 ? -16.055 6.389 21.258 1.00 95.50 101 SER A O 1
ATOM 813 N N . TRP A 1 102 ? -14.209 6.454 22.539 1.00 95.44 102 TRP A N 1
ATOM 814 C CA . TRP A 1 102 ? -14.478 5.224 23.275 1.00 95.44 102 TRP A CA 1
ATOM 815 C C . TRP A 1 102 ? -14.048 5.357 24.740 1.00 95.44 102 TRP A C 1
ATOM 817 O O . TRP A 1 102 ? -13.203 6.185 25.073 1.00 95.44 102 TRP A O 1
ATOM 827 N N . ASP A 1 103 ? -14.673 4.592 25.631 1.00 94.19 103 ASP A N 1
ATOM 828 C CA . ASP A 1 103 ? -14.410 4.607 27.078 1.00 94.19 103 ASP A CA 1
ATOM 829 C C . ASP A 1 103 ? -14.248 3.161 27.558 1.00 94.19 103 ASP A C 1
ATOM 831 O O . ASP A 1 103 ? -15.216 2.393 27.537 1.00 94.19 103 ASP A O 1
ATOM 835 N N . SER A 1 104 ? -13.037 2.771 27.978 1.00 91.94 104 SER A N 1
ATOM 836 C CA . SER A 1 104 ? -12.763 1.386 28.382 1.00 91.94 104 SER A CA 1
ATOM 837 C C . SER A 1 104 ? -13.427 0.995 29.700 1.00 91.94 104 SER A C 1
ATOM 839 O O . SER A 1 104 ? -13.748 -0.180 29.901 1.00 91.94 104 SER A O 1
ATOM 841 N N . LYS A 1 105 ? -13.675 1.967 30.586 1.00 92.94 105 LYS A N 1
ATOM 842 C CA . LYS A 1 105 ? -14.262 1.744 31.914 1.00 92.94 105 LYS A CA 1
ATOM 843 C C . LYS A 1 105 ? -15.770 1.576 31.825 1.00 92.94 105 LYS A C 1
ATOM 845 O O . LYS A 1 105 ? -16.322 0.666 32.438 1.00 92.94 105 LYS A O 1
ATOM 850 N N . LYS A 1 106 ? -16.435 2.443 31.058 1.00 95.56 106 LYS A N 1
ATOM 851 C CA . LYS A 1 106 ? -17.879 2.355 30.788 1.00 95.56 106 LYS A CA 1
ATOM 852 C C . LYS A 1 106 ? -18.206 1.325 29.714 1.00 95.56 106 LYS A C 1
ATOM 854 O O . LYS A 1 106 ? -19.356 0.908 29.627 1.00 95.56 106 LYS A O 1
ATOM 859 N N . LYS A 1 107 ? -17.206 0.928 28.923 1.00 96.44 107 LYS A N 1
ATOM 860 C CA . LYS A 1 107 ? -17.315 0.052 27.757 1.00 96.44 107 LYS A CA 1
ATOM 861 C C . LYS A 1 107 ? -18.341 0.539 26.737 1.00 96.44 107 LYS A C 1
ATOM 863 O O . LYS A 1 107 ? -19.281 -0.170 26.383 1.00 96.44 107 LYS A O 1
ATOM 868 N N . VAL A 1 108 ? -18.164 1.775 26.282 1.00 97.31 108 VAL A N 1
ATOM 869 C CA . VAL A 1 108 ? -19.051 2.417 25.304 1.00 97.31 108 VAL A CA 1
ATOM 870 C C . VAL A 1 108 ? -18.235 3.055 24.186 1.00 97.31 108 VAL A C 1
ATOM 872 O O . VAL A 1 108 ? -17.176 3.627 24.439 1.00 97.31 108 VAL A O 1
ATOM 875 N N . VAL A 1 109 ? -18.743 2.973 22.956 1.00 97.12 109 VAL A N 1
ATOM 876 C CA . VAL A 1 109 ? -18.232 3.681 21.773 1.00 97.12 109 VAL A CA 1
ATOM 877 C C . VAL A 1 109 ? -19.257 4.696 21.270 1.00 97.12 109 VAL A C 1
ATOM 879 O O . VAL A 1 109 ? -20.463 4.444 21.329 1.00 97.12 109 VAL A O 1
ATOM 882 N N . LYS A 1 110 ? -18.780 5.836 20.767 1.00 97.25 110 LYS A N 1
ATOM 883 C CA . LYS A 1 110 ? -19.592 6.915 20.192 1.00 97.25 110 LYS A CA 1
ATOM 884 C C . LYS A 1 110 ? -19.138 7.213 18.775 1.00 97.25 110 LYS A C 1
ATOM 886 O O . LYS A 1 110 ? -17.940 7.332 18.522 1.00 97.25 110 LYS A O 1
ATOM 891 N N . PHE A 1 111 ? -20.095 7.380 17.872 1.00 97.62 111 PHE A N 1
ATOM 892 C CA . PHE A 1 111 ? -19.842 7.575 16.448 1.00 97.62 111 PHE A CA 1
ATOM 893 C C . PHE A 1 111 ? -20.309 8.946 15.948 1.00 97.62 111 PHE A C 1
ATOM 895 O O . PHE A 1 111 ? -21.170 9.590 16.550 1.00 97.62 111 PHE A O 1
ATOM 902 N N . SER A 1 112 ? -19.766 9.382 14.811 1.00 97.00 112 SER A N 1
ATOM 903 C CA . SER A 1 112 ? -20.039 10.690 14.200 1.00 97.00 112 SER A CA 1
ATOM 904 C C . SER A 1 112 ? -21.493 10.874 13.763 1.00 97.00 112 SER A C 1
ATOM 906 O O . SER A 1 112 ? -21.995 11.994 13.711 1.00 97.00 112 SER A O 1
ATOM 908 N N . ASN A 1 113 ? -22.202 9.775 13.511 1.00 96.00 113 ASN A N 1
ATOM 909 C CA . ASN A 1 113 ? -23.626 9.764 13.184 1.00 96.00 113 ASN A CA 1
ATOM 910 C C . ASN A 1 113 ? -24.550 9.824 14.422 1.00 96.00 113 ASN A C 1
ATOM 912 O O . ASN A 1 113 ? -25.764 9.687 14.283 1.00 96.00 113 ASN A O 1
ATOM 916 N N . GLY A 1 114 ? -23.991 9.997 15.625 1.00 95.75 114 GLY A N 1
ATOM 917 C CA . GLY A 1 114 ? -24.729 10.065 16.887 1.00 95.75 114 GLY A CA 1
ATOM 918 C C . GLY A 1 114 ? -25.039 8.708 17.523 1.00 95.75 114 GLY A C 1
ATOM 919 O O . GLY A 1 114 ? -25.618 8.677 18.608 1.00 95.75 114 GLY A O 1
ATOM 920 N N . MET A 1 115 ? -24.659 7.589 16.894 1.00 95.50 115 MET A N 1
ATOM 921 C CA . MET A 1 115 ? -24.797 6.270 17.512 1.00 95.50 115 MET A CA 1
ATOM 922 C C . MET A 1 115 ? -23.885 6.142 18.734 1.00 95.50 115 MET A C 1
ATOM 924 O O . MET A 1 115 ? -22.709 6.503 18.699 1.00 95.50 115 MET A O 1
ATOM 928 N N . GLU A 1 116 ? -24.427 5.546 19.790 1.00 96.75 116 GLU A N 1
ATOM 929 C CA . GLU A 1 116 ? -23.702 5.161 20.996 1.00 96.75 116 GLU A CA 1
ATOM 930 C C . GLU A 1 116 ? -23.997 3.686 21.276 1.00 96.75 116 GLU A C 1
ATOM 932 O O . GLU A 1 116 ? -25.162 3.280 21.293 1.00 96.75 116 GLU A O 1
ATOM 937 N N . GLN A 1 117 ? -22.954 2.867 21.433 1.00 95.94 117 GLN A N 1
ATOM 938 C CA . GLN A 1 117 ? -23.104 1.421 21.612 1.00 95.94 117 GLN A CA 1
ATOM 939 C C . GLN A 1 117 ? -22.256 0.906 22.781 1.00 95.94 117 GLN A C 1
ATOM 941 O O . GLN A 1 117 ? -21.055 1.189 22.829 1.00 95.94 117 GLN A O 1
ATOM 946 N N . PRO A 1 118 ? -22.846 0.138 23.717 1.00 97.56 118 PRO A N 1
ATOM 947 C CA . PRO A 1 118 ? -22.078 -0.598 24.709 1.00 97.56 118 PRO A CA 1
ATOM 948 C C . PRO A 1 118 ? -21.385 -1.808 24.069 1.00 97.56 118 PRO A C 1
ATOM 950 O O . PRO A 1 118 ? -21.861 -2.349 23.068 1.00 97.56 118 PRO A O 1
ATOM 953 N N . TYR A 1 119 ? -20.288 -2.266 24.666 1.00 96.88 119 TYR A N 1
ATOM 954 C CA . TYR A 1 119 ? -19.578 -3.467 24.229 1.00 96.88 119 TYR A CA 1
ATOM 955 C C . TYR A 1 119 ? -19.088 -4.312 25.408 1.00 96.88 119 TYR A C 1
ATOM 957 O O . TYR A 1 119 ? -18.783 -3.800 26.479 1.00 96.88 119 TYR A O 1
ATOM 965 N N . ASP A 1 120 ? -18.939 -5.620 25.201 1.00 97.12 120 ASP A N 1
ATOM 966 C CA . ASP A 1 120 ? -18.225 -6.488 26.149 1.00 97.12 120 ASP A CA 1
ATOM 967 C C . ASP A 1 120 ? -16.740 -6.582 25.805 1.00 97.12 120 ASP A C 1
ATOM 969 O O . ASP A 1 120 ? -15.878 -6.461 26.686 1.00 97.12 120 ASP A O 1
ATOM 973 N N . TYR A 1 121 ? -16.475 -6.736 24.505 1.00 96.88 121 TYR A N 1
ATOM 974 C CA . TYR A 1 121 ? -15.166 -6.827 23.874 1.00 96.88 121 TYR A CA 1
ATOM 975 C C . TYR A 1 121 ? -15.112 -5.883 22.674 1.00 96.88 121 TYR A C 1
ATOM 977 O O . TYR A 1 121 ? -16.047 -5.841 21.875 1.00 96.88 121 TYR A O 1
ATOM 985 N N . LEU A 1 122 ? -14.000 -5.162 22.536 1.00 95.12 122 LEU A N 1
ATOM 986 C CA . LEU A 1 122 ? -13.745 -4.274 21.408 1.00 95.12 122 LEU A CA 1
ATOM 987 C C . LEU A 1 122 ? -12.630 -4.864 20.543 1.00 95.12 122 LEU A C 1
ATOM 989 O O . LEU A 1 122 ? -11.494 -4.993 20.993 1.00 95.12 122 LEU A O 1
ATOM 993 N N . ILE A 1 123 ? -12.959 -5.215 19.301 1.00 96.81 123 ILE A N 1
ATOM 994 C CA . ILE A 1 123 ? -11.975 -5.590 18.282 1.00 96.81 123 ILE A CA 1
ATOM 995 C C . ILE A 1 123 ? -11.793 -4.371 17.387 1.00 96.81 123 ILE A C 1
ATOM 997 O O . ILE A 1 123 ? -12.688 -4.031 16.617 1.00 96.81 123 ILE A O 1
ATOM 1001 N N . SER A 1 124 ? -10.649 -3.701 17.510 1.00 95.75 124 SER A N 1
ATOM 1002 C CA . SER A 1 124 ? -10.335 -2.519 16.709 1.00 95.75 124 SER A CA 1
ATOM 1003 C C . SER A 1 124 ? -9.304 -2.844 15.637 1.00 95.75 124 SER A C 1
ATOM 1005 O O . SER A 1 124 ? -8.289 -3.484 15.907 1.00 95.75 124 SER A O 1
ATOM 1007 N N . THR A 1 125 ? -9.565 -2.366 14.424 1.00 97.06 125 THR A N 1
ATOM 1008 C CA . THR A 1 125 ? -8.617 -2.364 13.301 1.00 97.06 125 THR A CA 1
ATOM 1009 C C . THR A 1 125 ? -8.232 -0.940 12.886 1.00 97.06 125 THR A C 1
ATOM 1011 O O . THR A 1 125 ? -7.664 -0.742 11.815 1.00 97.06 125 THR A O 1
ATOM 1014 N N . ILE A 1 126 ? -8.597 0.059 13.695 1.00 95.56 126 ILE A N 1
ATOM 1015 C CA . ILE A 1 126 ? -8.214 1.463 13.505 1.00 95.56 126 ILE A CA 1
ATOM 1016 C C . ILE A 1 126 ? -6.708 1.589 13.799 1.00 95.56 126 ILE A C 1
ATOM 1018 O O . ILE A 1 126 ? -6.222 0.889 14.693 1.00 95.56 126 ILE A O 1
ATOM 1022 N N . PRO A 1 127 ? -5.961 2.460 13.089 1.00 93.50 127 PRO A N 1
ATOM 1023 C CA . PRO A 1 127 ? -4.582 2.779 13.452 1.00 93.50 127 PRO A CA 1
ATOM 1024 C C . PRO A 1 127 ? -4.450 3.097 14.946 1.00 93.50 127 PRO A C 1
ATOM 1026 O O . PRO A 1 127 ? -5.271 3.822 15.510 1.00 93.50 127 PRO A O 1
ATOM 1029 N N . VAL A 1 128 ? -3.457 2.495 15.602 1.00 91.44 128 VAL A N 1
ATOM 1030 C CA . VAL A 1 128 ? -3.359 2.505 17.069 1.00 91.44 128 VAL A CA 1
ATOM 1031 C C . VAL A 1 128 ? -3.197 3.917 17.631 1.00 91.44 128 VAL A C 1
ATOM 1033 O O . VAL A 1 128 ? -3.829 4.243 18.627 1.00 91.44 128 VAL A O 1
ATOM 1036 N N . ASP A 1 129 ? -2.441 4.775 16.952 1.00 89.44 129 ASP A N 1
ATOM 1037 C CA . ASP A 1 129 ? -2.295 6.200 17.255 1.00 89.44 129 ASP A CA 1
ATOM 1038 C C . ASP A 1 129 ? -3.660 6.910 17.277 1.00 89.44 129 ASP A C 1
ATOM 1040 O O . ASP A 1 129 ? -4.014 7.571 18.253 1.00 89.44 129 ASP A O 1
ATOM 1044 N N . ARG A 1 130 ? -4.490 6.690 16.252 1.00 90.31 130 ARG A N 1
ATOM 1045 C CA . ARG A 1 130 ? -5.841 7.271 16.148 1.00 90.31 130 ARG A CA 1
ATOM 1046 C C . ARG A 1 130 ? -6.814 6.695 17.169 1.00 90.31 130 ARG A C 1
ATOM 1048 O O . ARG A 1 130 ? -7.654 7.414 17.715 1.00 90.31 130 ARG A O 1
ATOM 1055 N N . LEU A 1 131 ? -6.707 5.400 17.449 1.00 92.31 131 LEU A N 1
ATOM 1056 C CA . LEU A 1 131 ? -7.511 4.753 18.480 1.00 92.31 131 LEU A CA 1
ATOM 1057 C C . LEU A 1 131 ? -7.182 5.323 19.866 1.00 92.31 131 LEU A C 1
ATOM 1059 O O . LEU A 1 131 ? -8.090 5.613 20.637 1.00 92.31 131 LEU A O 1
ATOM 1063 N N . LEU A 1 132 ? -5.901 5.522 20.177 1.00 90.31 132 LEU A N 1
ATOM 1064 C CA . LEU A 1 132 ? -5.472 6.112 21.444 1.00 90.31 132 LEU A CA 1
ATOM 1065 C C . LEU A 1 132 ? -5.919 7.578 21.568 1.00 90.31 132 LEU A C 1
ATOM 1067 O O . LEU A 1 132 ? -6.442 7.958 22.611 1.00 90.31 132 LEU A O 1
ATOM 1071 N N . GLN A 1 133 ? -5.824 8.365 20.490 1.00 88.19 133 GLN A N 1
ATOM 1072 C CA . GLN A 1 133 ? -6.297 9.760 20.445 1.00 88.19 133 GLN A CA 1
ATOM 1073 C C . GLN A 1 133 ? -7.814 9.910 20.657 1.00 88.19 133 GLN A C 1
ATOM 1075 O O . GLN A 1 133 ? -8.264 10.934 21.162 1.00 88.19 133 GLN A O 1
ATOM 1080 N N . SER A 1 134 ? -8.606 8.905 20.275 1.00 89.62 134 SER A N 1
ATOM 1081 C CA . SER A 1 134 ? -10.064 8.885 20.480 1.00 89.62 134 SER A CA 1
ATOM 1082 C C . SER A 1 134 ? -10.480 8.263 21.820 1.00 89.62 134 SER A C 1
ATOM 1084 O O . SER A 1 134 ? -11.673 8.138 22.111 1.00 89.62 134 SER A O 1
ATOM 1086 N N . SER A 1 135 ? -9.524 7.862 22.659 1.00 90.06 135 SER A N 1
ATOM 1087 C CA . SER A 1 135 ? -9.830 7.319 23.977 1.00 90.06 135 SER A CA 1
ATOM 1088 C C . SER A 1 135 ? -10.281 8.414 24.941 1.00 90.06 135 SER A C 1
ATOM 1090 O O . SER A 1 135 ? -9.704 9.497 25.001 1.00 90.06 135 SER A O 1
ATOM 1092 N N . SER A 1 136 ? -11.303 8.111 25.738 1.00 86.75 136 SER A N 1
ATOM 1093 C CA . SER A 1 136 ? -11.705 8.928 26.891 1.00 86.75 136 SER A CA 1
ATOM 1094 C C . SER A 1 136 ? -10.855 8.630 28.134 1.00 86.75 136 SER A C 1
ATOM 1096 O O . SER A 1 136 ? -11.012 9.290 29.162 1.00 86.75 136 SER A O 1
ATOM 1098 N N . ASP A 1 137 ? -9.992 7.614 28.065 1.00 83.06 137 ASP A N 1
ATOM 1099 C CA . ASP A 1 137 ? -9.040 7.268 29.115 1.00 83.06 137 ASP A CA 1
ATOM 1100 C C . ASP A 1 137 ? -7.743 8.079 28.992 1.00 83.06 137 ASP A C 1
ATOM 1102 O O . ASP A 1 137 ? -7.502 8.773 28.006 1.00 83.06 137 ASP A O 1
ATOM 1106 N N . THR A 1 138 ? -6.873 7.978 30.000 1.00 75.25 138 THR A N 1
ATOM 1107 C CA . THR A 1 138 ? -5.531 8.558 29.928 1.00 75.25 138 THR A CA 1
ATOM 1108 C C . THR A 1 138 ? -4.756 7.895 28.789 1.00 75.25 138 THR A C 1
ATOM 1110 O O . THR A 1 138 ? -4.462 6.699 28.847 1.00 75.25 138 THR A O 1
ATOM 1113 N N . CYS A 1 139 ? -4.448 8.668 27.750 1.00 70.94 139 CYS A N 1
ATOM 1114 C CA . CYS A 1 139 ? -3.612 8.224 26.643 1.00 70.94 139 CYS A CA 1
ATOM 1115 C C . CYS A 1 139 ? -2.180 7.963 27.151 1.00 70.94 139 CYS A C 1
ATOM 1117 O O . CYS A 1 139 ? -1.681 8.769 27.939 1.00 70.94 139 CYS A O 1
ATOM 1119 N N . PRO A 1 140 ? -1.510 6.869 26.746 1.00 72.06 140 PRO A N 1
ATOM 1120 C CA . PRO A 1 140 ? -0.085 6.695 27.008 1.00 72.06 140 PRO A CA 1
ATOM 1121 C C . PRO A 1 140 ? 0.722 7.849 26.401 1.00 72.06 140 PRO A C 1
ATOM 1123 O O . PRO A 1 140 ? 0.441 8.260 25.274 1.00 72.06 140 PRO A O 1
ATOM 1126 N N . ASP A 1 141 ? 1.753 8.312 27.110 1.00 70.12 141 ASP A N 1
ATOM 1127 C CA . ASP A 1 141 ? 2.592 9.448 26.690 1.00 70.12 141 ASP A CA 1
ATOM 1128 C C . ASP A 1 141 ? 3.259 9.236 25.310 1.00 70.12 141 ASP A C 1
ATOM 1130 O O . ASP A 1 141 ? 3.580 10.196 24.614 1.00 70.12 141 ASP A O 1
ATOM 1134 N N . ASP A 1 142 ? 3.408 7.980 24.874 1.00 73.62 142 ASP A N 1
ATOM 1135 C CA . ASP A 1 142 ? 4.127 7.600 23.653 1.00 73.62 142 ASP A CA 1
ATOM 1136 C C . ASP A 1 142 ? 3.235 7.431 22.406 1.00 73.62 142 ASP A C 1
ATOM 1138 O O . ASP A 1 142 ? 3.708 6.932 21.382 1.00 73.62 142 ASP A O 1
ATOM 1142 N N . ALA A 1 143 ? 1.952 7.811 22.437 1.00 72.69 143 ALA A N 1
ATOM 1143 C CA . ALA A 1 143 ? 1.056 7.633 21.283 1.00 72.69 143 ALA A CA 1
ATOM 1144 C C . ALA A 1 143 ? 1.531 8.367 20.008 1.00 72.69 143 ALA A C 1
ATOM 1146 O O . ALA A 1 143 ? 1.243 7.917 18.901 1.00 72.69 143 ALA A O 1
ATOM 1147 N N . ASP A 1 144 ? 2.315 9.437 20.152 1.00 74.50 144 ASP A N 1
ATOM 1148 C CA . ASP A 1 144 ? 2.886 10.197 19.030 1.00 74.50 144 ASP A CA 1
ATOM 1149 C C . ASP A 1 144 ? 4.225 9.624 18.518 1.00 74.50 144 ASP A C 1
ATOM 1151 O O . ASP A 1 144 ? 4.805 10.139 17.561 1.00 74.50 144 ASP A O 1
ATOM 1155 N N . SER A 1 145 ? 4.738 8.548 19.128 1.00 84.25 145 SER A N 1
ATOM 1156 C CA . SER A 1 145 ? 6.008 7.920 18.729 1.00 84.25 145 SER A CA 1
ATOM 1157 C C . SER A 1 145 ? 5.894 7.026 17.487 1.00 84.25 145 SER A C 1
ATOM 1159 O O . SER A 1 145 ? 6.909 6.673 16.877 1.00 84.25 145 SER A O 1
ATOM 1161 N N . PHE A 1 146 ? 4.672 6.651 17.092 1.00 89.50 146 PHE A N 1
ATOM 1162 C CA . PHE A 1 146 ? 4.446 5.789 15.937 1.00 89.50 146 PHE A CA 1
ATOM 1163 C C . PHE A 1 146 ? 4.742 6.533 14.633 1.00 89.50 146 PHE A C 1
ATOM 1165 O O . PHE A 1 146 ? 4.086 7.510 14.278 1.00 89.50 146 PHE A O 1
ATOM 1172 N N . VAL A 1 147 ? 5.7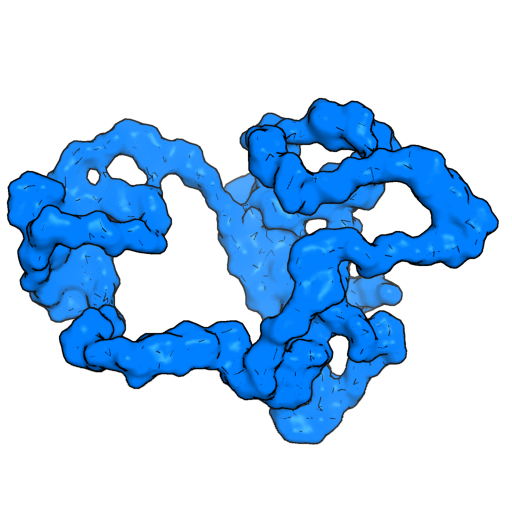15 6.026 13.878 1.00 91.75 147 VAL A N 1
ATOM 1173 C CA . VAL A 1 147 ? 6.048 6.540 12.546 1.00 91.75 147 VAL A CA 1
ATOM 1174 C C . VAL A 1 147 ? 5.320 5.755 11.460 1.00 91.75 147 VAL A C 1
ATOM 1176 O O . VAL A 1 147 ? 5.173 4.534 11.537 1.00 91.75 147 VAL A O 1
ATOM 1179 N N . TYR A 1 148 ? 4.898 6.455 10.413 1.00 94.75 148 TYR A N 1
ATOM 1180 C CA . TYR A 1 148 ? 4.283 5.872 9.226 1.00 94.75 148 TYR A CA 1
ATOM 1181 C C . TYR A 1 148 ? 4.659 6.687 7.988 1.00 94.75 148 TYR A C 1
ATOM 1183 O O . TYR A 1 148 ? 5.124 7.822 8.084 1.00 94.75 148 TYR A O 1
ATOM 1191 N N . SER A 1 149 ? 4.451 6.101 6.814 1.00 96.62 149 SER A N 1
ATOM 1192 C CA . SER A 1 149 ? 4.510 6.814 5.541 1.00 96.62 149 SER A CA 1
ATOM 1193 C C . SER A 1 149 ? 3.128 6.844 4.901 1.00 96.62 149 SER A C 1
ATOM 1195 O O . SER A 1 149 ? 2.367 5.877 4.970 1.00 96.62 149 SER A O 1
ATOM 1197 N N . SER A 1 150 ? 2.809 7.970 4.279 1.00 97.56 150 SER A N 1
ATOM 1198 C CA . SER A 1 150 ? 1.663 8.098 3.388 1.00 97.56 150 SER A CA 1
ATOM 1199 C C . SER A 1 150 ? 2.018 7.511 2.021 1.00 97.56 150 SER A C 1
ATOM 1201 O O . SER A 1 150 ? 3.180 7.515 1.610 1.00 97.56 150 SER A O 1
ATOM 1203 N N . SER A 1 151 ? 1.017 7.003 1.302 1.00 97.75 151 SER A N 1
ATOM 1204 C CA . SER A 1 151 ? 1.185 6.501 -0.062 1.00 97.75 151 SER A CA 1
ATOM 1205 C C . SER A 1 151 ? 0.261 7.258 -1.002 1.00 97.75 151 SER A C 1
ATOM 1207 O O . SER A 1 151 ? -0.960 7.234 -0.849 1.00 97.75 151 SER A O 1
ATOM 1209 N N . ASN A 1 152 ? 0.860 7.934 -1.976 1.00 98.25 152 ASN A N 1
ATOM 1210 C CA . ASN A 1 152 ? 0.154 8.605 -3.049 1.00 98.25 152 ASN A CA 1
ATOM 1211 C C . ASN A 1 152 ? 0.070 7.659 -4.251 1.00 98.25 152 ASN A C 1
ATOM 1213 O O . ASN A 1 152 ? 1.096 7.221 -4.779 1.00 98.25 152 ASN A O 1
ATOM 1217 N N . VAL A 1 153 ? -1.151 7.351 -4.690 1.00 97.94 153 VAL A N 1
ATOM 1218 C CA . VAL A 1 153 ? -1.407 6.451 -5.821 1.00 97.94 153 VAL A CA 1
ATOM 1219 C C . VAL A 1 153 ? -1.798 7.276 -7.040 1.00 97.94 153 VAL A C 1
ATOM 1221 O O . VAL A 1 153 ? -2.814 7.968 -7.030 1.00 97.94 153 VAL A O 1
ATOM 1224 N N . VAL A 1 154 ? -1.002 7.184 -8.104 1.00 97.56 154 VAL A N 1
ATOM 1225 C CA . VAL A 1 154 ? -1.228 7.895 -9.367 1.00 97.56 154 VAL A CA 1
ATOM 1226 C C . VAL A 1 154 ? -1.611 6.890 -10.447 1.00 97.56 154 VAL A C 1
ATOM 1228 O O . VAL A 1 154 ? -0.796 6.065 -10.858 1.00 97.56 154 VAL A O 1
ATOM 1231 N N . GLY A 1 155 ? -2.856 6.960 -10.913 1.00 97.06 155 GLY A N 1
ATOM 1232 C CA . GLY A 1 155 ? -3.350 6.161 -12.034 1.00 97.06 155 GLY A CA 1
ATOM 1233 C C . GLY A 1 155 ? -3.308 6.942 -13.344 1.00 97.06 155 GLY A C 1
ATOM 1234 O O . GLY A 1 155 ? -3.804 8.065 -13.406 1.00 97.06 155 GLY A O 1
ATOM 1235 N N . VAL A 1 156 ? -2.764 6.338 -14.401 1.00 95.88 156 VAL A N 1
ATOM 1236 C CA . VAL A 1 156 ? -2.770 6.898 -15.758 1.00 95.88 156 VAL A CA 1
ATOM 1237 C C . VAL A 1 156 ? -3.421 5.904 -16.710 1.00 95.88 156 VAL A C 1
ATOM 1239 O O . VAL A 1 156 ? -2.985 4.758 -16.821 1.00 95.88 156 VAL A O 1
ATOM 1242 N N . GLY A 1 157 ? -4.472 6.352 -17.395 1.00 96.69 157 GLY A N 1
ATOM 1243 C CA . GLY A 1 157 ? -5.103 5.627 -18.496 1.00 96.69 157 GLY A CA 1
ATOM 1244 C C . GLY A 1 157 ? -4.515 6.066 -19.833 1.00 96.69 157 GLY A C 1
ATOM 1245 O O . GLY A 1 157 ? -4.364 7.259 -20.090 1.00 96.69 157 GLY A O 1
ATOM 1246 N N . LEU A 1 158 ? -4.186 5.102 -20.685 1.00 96.00 158 LEU A N 1
ATOM 1247 C CA . LEU A 1 158 ? -3.489 5.304 -21.949 1.00 96.00 158 LEU A CA 1
ATOM 1248 C C . LEU A 1 158 ? -4.283 4.654 -23.084 1.00 96.00 158 LEU A C 1
ATOM 1250 O O . LEU A 1 158 ? -4.891 3.601 -22.902 1.00 96.00 158 LEU A O 1
ATOM 1254 N N . LYS A 1 159 ? -4.285 5.291 -24.258 1.00 96.88 159 LYS A N 1
ATOM 1255 C CA . LYS A 1 159 ? -4.868 4.724 -25.484 1.00 96.88 159 LYS A CA 1
ATOM 1256 C C . LYS A 1 159 ? -3.914 3.704 -26.108 1.00 96.88 159 LYS A C 1
ATOM 1258 O O . LYS A 1 159 ? -2.697 3.851 -26.002 1.00 96.88 159 LYS A O 1
ATOM 1263 N N . GLY A 1 160 ? -4.475 2.728 -26.809 1.00 95.12 160 GLY A N 1
ATOM 1264 C CA . GLY A 1 160 ? -3.745 1.654 -27.472 1.00 95.12 160 GLY A CA 1
ATOM 1265 C C . GLY A 1 160 ? -3.501 0.458 -26.554 1.00 95.12 160 GLY A C 1
ATOM 1266 O O . GLY A 1 160 ? -4.206 0.244 -25.568 1.00 95.12 160 GLY A O 1
ATOM 1267 N N . THR A 1 161 ? -2.471 -0.314 -26.877 1.00 92.75 161 THR A N 1
ATOM 1268 C CA . THR A 1 161 ? -2.023 -1.470 -26.094 1.00 92.75 161 THR A CA 1
ATOM 1269 C C . THR A 1 161 ? -0.689 -1.180 -25.401 1.00 92.75 161 THR A C 1
ATOM 1271 O O . THR A 1 161 ? 0.087 -0.364 -25.909 1.00 92.75 161 THR A O 1
ATOM 1274 N N . PRO A 1 162 ? -0.360 -1.872 -24.293 1.00 93.06 162 PRO A N 1
ATOM 1275 C CA . PRO A 1 162 ? 0.957 -1.756 -23.679 1.00 93.06 162 PRO A CA 1
ATOM 1276 C C . PRO A 1 162 ? 2.069 -2.086 -24.691 1.00 93.06 162 PRO A C 1
ATOM 1278 O O . PRO A 1 162 ? 1.905 -3.028 -25.475 1.00 93.06 162 PRO A O 1
ATOM 1281 N N . PRO A 1 163 ? 3.212 -1.375 -24.663 1.00 92.31 163 PRO A N 1
ATOM 1282 C CA . PRO A 1 163 ? 4.397 -1.746 -25.432 1.00 92.31 163 PRO A CA 1
ATOM 1283 C C . PRO A 1 163 ? 4.817 -3.192 -25.157 1.00 92.31 163 PRO A C 1
ATOM 1285 O O . PRO A 1 163 ? 4.639 -3.676 -24.039 1.00 92.31 163 PRO A O 1
ATOM 1288 N N . GLU A 1 164 ? 5.446 -3.860 -26.132 1.00 92.31 164 GLU A N 1
ATOM 1289 C CA . GLU A 1 164 ? 5.817 -5.285 -26.042 1.00 92.31 164 GLU A CA 1
ATOM 1290 C C . GLU A 1 164 ? 6.563 -5.623 -24.740 1.00 92.31 164 GLU A C 1
ATOM 1292 O O . GLU A 1 164 ? 6.197 -6.565 -24.039 1.00 92.31 164 GLU A O 1
ATOM 1297 N N . LYS A 1 165 ? 7.519 -4.771 -24.339 1.00 90.88 165 LYS A N 1
ATOM 1298 C CA . LYS A 1 165 ? 8.292 -4.920 -23.095 1.00 90.88 165 LYS A CA 1
ATOM 1299 C C . LYS A 1 165 ? 7.430 -4.971 -21.821 1.00 90.88 165 LYS A C 1
ATOM 1301 O O . LYS A 1 165 ? 7.884 -5.499 -20.812 1.00 90.88 165 LYS A O 1
ATOM 1306 N N . LEU A 1 166 ? 6.213 -4.420 -21.837 1.00 93.00 166 LEU A N 1
ATOM 1307 C CA . LEU A 1 166 ? 5.311 -4.327 -20.682 1.00 93.00 166 LEU A CA 1
ATOM 1308 C C . LEU A 1 166 ? 4.158 -5.338 -20.715 1.00 93.00 166 LEU A C 1
ATOM 1310 O O . LEU A 1 166 ? 3.476 -5.497 -19.704 1.00 93.00 166 LEU A O 1
ATOM 1314 N N . ARG A 1 167 ? 3.926 -6.034 -21.834 1.00 89.56 167 ARG A N 1
ATOM 1315 C CA . ARG A 1 167 ? 2.718 -6.861 -22.033 1.00 89.56 167 ARG A CA 1
ATOM 1316 C C . ARG A 1 167 ? 2.542 -7.987 -21.019 1.00 89.56 167 ARG A C 1
ATOM 1318 O O . ARG A 1 167 ? 1.414 -8.363 -20.730 1.00 89.56 167 ARG A O 1
ATOM 1325 N N . THR A 1 168 ? 3.636 -8.525 -20.492 1.00 89.12 168 THR A N 1
ATOM 1326 C CA . THR A 1 168 ? 3.625 -9.622 -19.509 1.00 89.12 168 THR A CA 1
ATOM 1327 C C . THR A 1 168 ? 4.061 -9.177 -18.115 1.00 89.12 168 THR A C 1
ATOM 1329 O O . THR A 1 168 ? 4.066 -9.979 -17.182 1.00 89.12 168 THR A O 1
ATOM 1332 N N . LYS A 1 169 ? 4.437 -7.902 -17.942 1.00 91.25 169 LYS A N 1
ATOM 1333 C CA . LYS A 1 169 ? 4.897 -7.395 -16.648 1.00 91.25 169 LYS A CA 1
ATOM 1334 C C . LYS A 1 169 ? 3.709 -7.175 -15.715 1.00 91.25 169 LYS A C 1
ATOM 1336 O O . LYS A 1 169 ? 2.669 -6.667 -16.126 1.00 91.25 169 LYS A O 1
ATOM 1341 N N . CYS A 1 170 ? 3.888 -7.533 -14.446 1.00 92.25 170 CYS A N 1
ATOM 1342 C CA . CYS A 1 170 ? 2.910 -7.258 -13.396 1.00 92.25 170 CYS A CA 1
ATOM 1343 C C . CYS A 1 170 ? 3.201 -5.895 -12.759 1.00 92.25 170 CYS A C 1
ATOM 1345 O O . CYS A 1 170 ? 2.506 -4.911 -13.013 1.00 92.25 170 CYS A O 1
ATOM 1347 N N . TRP A 1 171 ? 4.296 -5.822 -12.005 1.00 94.81 171 TRP A N 1
ATOM 1348 C CA . TRP A 1 171 ? 4.823 -4.594 -11.426 1.00 94.81 171 TRP A CA 1
ATOM 1349 C C . TRP A 1 171 ? 6.324 -4.473 -11.685 1.00 94.81 171 TRP A C 1
ATOM 1351 O O . TRP A 1 171 ? 7.003 -5.450 -11.999 1.00 94.81 171 TRP A O 1
ATOM 1361 N N . MET A 1 172 ? 6.830 -3.253 -11.562 1.00 94.81 172 MET A N 1
ATOM 1362 C CA . MET A 1 172 ? 8.227 -2.880 -11.763 1.00 94.81 172 MET A CA 1
ATOM 1363 C C . MET A 1 172 ? 8.682 -1.998 -10.604 1.00 94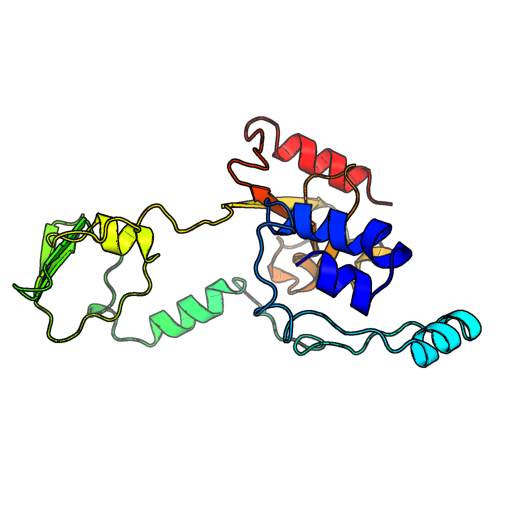.81 172 MET A C 1
ATOM 1365 O O . MET A 1 172 ? 7.869 -1.283 -10.011 1.00 94.81 172 MET A O 1
ATOM 1369 N N . TYR A 1 173 ? 9.973 -2.058 -10.295 1.00 95.06 173 TYR A N 1
ATOM 1370 C CA . TYR A 1 173 ? 10.609 -1.314 -9.213 1.00 95.06 173 TYR A CA 1
ATOM 1371 C C . TYR A 1 173 ? 11.580 -0.289 -9.787 1.00 95.06 173 TYR A C 1
ATOM 1373 O O . TYR A 1 173 ? 12.297 -0.610 -10.730 1.00 95.06 173 TYR A O 1
ATOM 1381 N N . PHE A 1 174 ? 11.608 0.905 -9.198 1.00 95.69 174 PHE A N 1
ATOM 1382 C CA . PHE A 1 174 ? 12.378 2.039 -9.715 1.00 95.69 174 PHE A CA 1
ATOM 1383 C C . PHE A 1 174 ? 13.250 2.636 -8.605 1.00 95.69 174 PHE A C 1
ATOM 1385 O O . PHE A 1 174 ? 12.769 3.486 -7.844 1.00 95.69 174 PHE A O 1
ATOM 1392 N N . PRO A 1 175 ? 14.497 2.163 -8.429 1.00 95.19 175 PRO A N 1
ATOM 1393 C CA . PRO A 1 175 ? 15.434 2.744 -7.469 1.00 95.19 175 PRO A CA 1
ATOM 1394 C C . PRO A 1 175 ? 15.892 4.159 -7.856 1.00 95.19 175 PRO A C 1
ATOM 1396 O O . PRO A 1 175 ? 16.185 4.948 -6.963 1.00 95.19 175 PRO A O 1
ATOM 1399 N N . GLU A 1 176 ? 15.951 4.484 -9.148 1.00 94.19 176 GLU A N 1
ATOM 1400 C CA . GLU A 1 176 ? 16.504 5.735 -9.678 1.00 94.19 176 GLU A CA 1
ATOM 1401 C C . GLU A 1 176 ? 15.714 6.972 -9.219 1.00 94.19 176 GLU A C 1
ATOM 1403 O O . GLU A 1 176 ? 14.529 6.893 -8.890 1.00 94.19 176 GLU A O 1
ATOM 1408 N N . ASP A 1 177 ? 16.363 8.135 -9.170 1.00 92.06 177 ASP A N 1
ATOM 1409 C CA . ASP A 1 177 ? 15.788 9.402 -8.696 1.00 92.06 177 ASP A CA 1
ATOM 1410 C C . ASP A 1 177 ? 15.161 10.265 -9.807 1.00 92.06 177 ASP A C 1
ATOM 1412 O O . ASP A 1 177 ? 14.560 11.301 -9.521 1.00 92.06 177 ASP A O 1
ATOM 1416 N N . ASP A 1 178 ? 15.216 9.810 -11.058 1.00 92.69 178 ASP A N 1
ATOM 1417 C CA . ASP A 1 178 ? 14.611 10.449 -12.235 1.00 92.69 178 ASP A CA 1
ATOM 1418 C C . ASP A 1 178 ? 13.085 10.248 -12.344 1.00 92.69 178 ASP A C 1
ATOM 1420 O O . ASP A 1 178 ? 12.438 10.742 -13.276 1.00 92.69 178 ASP A O 1
ATOM 1424 N N . ASN A 1 179 ? 12.498 9.535 -11.381 1.00 94.12 179 ASN A N 1
ATOM 1425 C CA . ASN A 1 179 ? 11.072 9.276 -11.267 1.00 94.12 179 ASN A CA 1
ATOM 1426 C C . ASN A 1 179 ? 10.622 9.284 -9.788 1.00 94.12 179 ASN A C 1
ATOM 1428 O O . ASN A 1 179 ? 11.376 8.886 -8.894 1.00 94.12 179 ASN A O 1
ATOM 1432 N N . PRO A 1 180 ? 9.382 9.716 -9.486 1.00 95.25 180 PRO A N 1
ATOM 1433 C CA . PRO A 1 180 ? 8.938 9.863 -8.099 1.00 95.25 180 PRO A CA 1
ATOM 1434 C C . PRO A 1 180 ? 8.462 8.549 -7.461 1.00 95.25 180 PRO A C 1
ATOM 1436 O O . PRO A 1 180 ? 8.456 8.429 -6.232 1.00 95.25 180 PRO A O 1
ATOM 1439 N N . PHE A 1 181 ? 8.030 7.578 -8.268 1.00 96.38 181 PHE A N 1
ATOM 1440 C CA . PHE A 1 181 ? 7.410 6.343 -7.796 1.00 96.38 181 PHE A CA 1
ATOM 1441 C C . PHE A 1 181 ? 8.449 5.299 -7.403 1.00 96.38 181 PHE A C 1
ATOM 1443 O O . PHE A 1 181 ? 9.497 5.181 -8.020 1.00 96.38 181 PHE A O 1
ATOM 1450 N N . TYR A 1 182 ? 8.170 4.511 -6.370 1.00 96.81 182 TYR A N 1
ATOM 1451 C CA . TYR A 1 182 ? 9.000 3.344 -6.058 1.00 96.81 182 TYR A CA 1
ATOM 1452 C C . TYR A 1 182 ? 8.541 2.106 -6.836 1.00 96.81 182 TYR A C 1
ATOM 1454 O O . TYR A 1 182 ? 9.347 1.228 -7.141 1.00 96.81 182 TYR A O 1
ATOM 1462 N N . ARG A 1 183 ? 7.248 2.032 -7.171 1.00 97.38 183 ARG A N 1
ATOM 1463 C CA . ARG A 1 183 ? 6.637 0.911 -7.885 1.00 97.38 183 ARG A CA 1
ATOM 1464 C C . ARG A 1 183 ? 5.641 1.406 -8.921 1.00 97.38 183 ARG A C 1
ATOM 1466 O O . ARG A 1 183 ? 4.872 2.325 -8.650 1.00 97.38 183 ARG A O 1
ATOM 1473 N N . VAL A 1 184 ? 5.627 0.740 -10.073 1.00 97.19 184 VAL A N 1
ATOM 1474 C CA . VAL A 1 184 ? 4.591 0.902 -11.099 1.00 97.19 184 VAL A CA 1
ATOM 1475 C C . VAL A 1 184 ? 3.991 -0.451 -11.421 1.00 97.19 184 VAL A C 1
ATOM 1477 O O . VAL A 1 184 ? 4.715 -1.415 -11.648 1.00 97.19 184 VAL A O 1
ATOM 1480 N N . THR A 1 185 ? 2.667 -0.515 -11.469 1.00 97.56 185 THR A N 1
ATOM 1481 C CA . THR A 1 185 ? 1.903 -1.697 -11.872 1.00 97.56 185 THR A CA 1
ATOM 1482 C C . THR A 1 185 ? 1.262 -1.453 -13.231 1.00 97.56 185 THR A C 1
ATOM 1484 O O . THR A 1 185 ? 0.625 -0.417 -13.423 1.00 97.56 185 THR A O 1
ATOM 1487 N N . VAL A 1 186 ? 1.371 -2.412 -14.156 1.00 97.06 186 VAL A N 1
ATOM 1488 C CA . VAL A 1 186 ? 0.576 -2.407 -15.395 1.00 97.06 186 VAL A CA 1
ATOM 1489 C C . VAL A 1 186 ? -0.805 -2.962 -15.056 1.00 97.06 186 VAL A C 1
ATOM 1491 O O . VAL A 1 186 ? -1.086 -4.147 -15.215 1.00 97.06 186 VAL A O 1
ATOM 1494 N N . PHE A 1 187 ? -1.661 -2.122 -14.477 1.00 97.38 187 PHE A N 1
ATOM 1495 C CA . PHE A 1 187 ? -2.874 -2.579 -13.795 1.00 97.38 187 PHE A CA 1
ATOM 1496 C C . PHE A 1 187 ? -3.905 -3.211 -14.745 1.00 97.38 187 PHE A C 1
ATOM 1498 O O . PHE A 1 187 ? -4.670 -4.092 -14.344 1.00 97.38 187 PHE A O 1
ATOM 1505 N N . SER A 1 188 ? -3.875 -2.835 -16.025 1.00 96.94 188 SER A N 1
ATOM 1506 C CA . SER A 1 188 ? -4.665 -3.464 -17.089 1.00 96.94 188 SER A CA 1
ATOM 1507 C C . SER A 1 188 ? -4.252 -4.907 -17.401 1.00 96.94 188 SER A C 1
ATOM 1509 O O . SER A 1 188 ? -5.065 -5.658 -17.929 1.00 96.94 188 SER A O 1
ATOM 1511 N N . ASN A 1 189 ? -3.031 -5.335 -17.053 1.00 96.44 189 ASN A N 1
ATOM 1512 C CA . ASN A 1 189 ? -2.603 -6.726 -17.255 1.00 96.44 189 ASN A CA 1
ATOM 1513 C C . ASN A 1 189 ? -3.248 -7.686 -16.244 1.00 96.44 189 ASN A C 1
ATOM 1515 O O . ASN A 1 189 ? -3.289 -8.889 -16.483 1.00 96.44 189 ASN A O 1
ATOM 1519 N N . TYR A 1 190 ? -3.752 -7.183 -15.112 1.00 96.69 190 TYR A N 1
ATOM 1520 C CA . TYR A 1 190 ? -4.376 -8.029 -14.087 1.00 96.69 190 TYR A CA 1
ATOM 1521 C C . TYR A 1 190 ? -5.798 -8.441 -14.460 1.00 96.69 190 TYR A C 1
ATOM 1523 O O . TYR A 1 190 ? -6.261 -9.515 -14.084 1.00 96.69 190 TYR A O 1
ATOM 1531 N N . SER A 1 191 ? -6.497 -7.574 -15.186 1.00 96.50 191 SER A N 1
ATOM 1532 C CA . SER A 1 191 ? -7.784 -7.866 -15.798 1.00 96.50 191 SER A CA 1
ATOM 1533 C C . SER A 1 191 ? -8.041 -6.862 -16.911 1.00 96.50 191 SER A C 1
ATOM 1535 O O . SER A 1 191 ? -7.919 -5.653 -16.701 1.00 96.50 191 SER A O 1
ATOM 1537 N N . TYR A 1 192 ? -8.498 -7.353 -18.062 1.00 94.38 192 TYR A N 1
ATOM 1538 C CA . TYR A 1 192 ? -8.940 -6.502 -19.166 1.00 9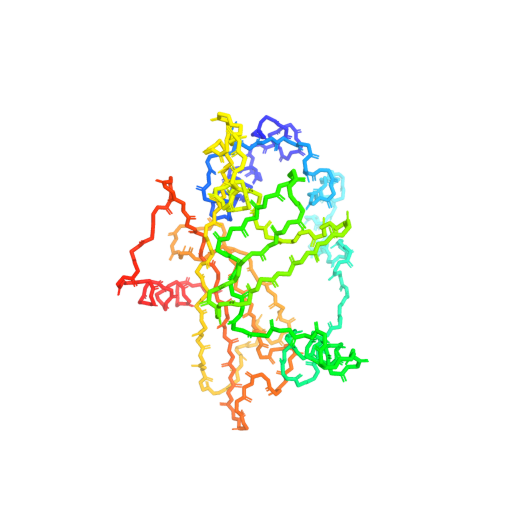4.38 192 TYR A CA 1
ATOM 1539 C C . TYR A 1 192 ? -10.145 -5.621 -18.788 1.00 94.38 192 TYR A C 1
ATOM 1541 O O . TYR A 1 192 ? -10.362 -4.595 -19.416 1.00 94.38 192 TYR A O 1
ATOM 1549 N N . ASN A 1 193 ? -10.887 -5.958 -17.724 1.00 96.81 193 ASN A N 1
ATOM 1550 C CA . ASN A 1 193 ? -11.994 -5.136 -17.218 1.00 96.81 193 ASN A CA 1
ATOM 1551 C C . ASN A 1 193 ? -11.546 -4.016 -16.261 1.00 96.81 193 ASN A C 1
ATOM 1553 O O . ASN A 1 193 ? -12.391 -3.314 -15.706 1.00 96.81 193 ASN A O 1
ATOM 1557 N N . ASN A 1 194 ? -10.240 -3.860 -16.015 1.00 97.31 194 ASN A N 1
ATOM 1558 C CA . ASN A 1 194 ? -9.709 -2.727 -15.246 1.00 97.31 194 ASN A CA 1
ATOM 1559 C C . ASN A 1 194 ? -9.594 -1.444 -16.090 1.00 97.31 194 ASN A C 1
ATOM 1561 O O . ASN A 1 194 ? -9.202 -0.399 -15.569 1.00 97.31 194 ASN A O 1
ATOM 1565 N N . VAL A 1 195 ? -9.909 -1.519 -17.382 1.00 97.12 195 VAL A N 1
ATOM 1566 C CA . VAL A 1 195 ? -9.947 -0.401 -18.328 1.00 97.12 195 VAL A CA 1
ATOM 1567 C C . VAL A 1 195 ? -11.264 -0.440 -19.115 1.00 97.12 195 VAL A C 1
ATOM 1569 O O . VAL A 1 195 ? -11.932 -1.475 -19.119 1.00 97.12 195 VAL A O 1
ATOM 1572 N N . PRO A 1 196 ? -11.682 0.675 -19.743 1.00 96.06 196 PRO A N 1
ATOM 1573 C CA . PRO A 1 196 ? -12.861 0.689 -20.607 1.00 96.06 196 PRO A CA 1
ATOM 1574 C C . PRO A 1 196 ? -12.736 -0.278 -21.789 1.00 96.06 196 PRO A C 1
ATOM 1576 O O . PRO A 1 196 ? -11.629 -0.635 -22.192 1.00 96.06 196 PRO A O 1
ATOM 1579 N N . GLU A 1 197 ? -13.872 -0.637 -22.390 1.00 91.50 197 GLU A N 1
ATOM 1580 C CA . GLU A 1 197 ? -13.885 -1.372 -23.658 1.00 91.50 197 GLU A CA 1
ATOM 1581 C C . GLU A 1 197 ? -13.136 -0.601 -24.760 1.00 91.50 197 GLU A C 1
ATOM 1583 O O . GLU A 1 197 ? -13.216 0.627 -24.854 1.00 91.50 197 GLU A O 1
ATOM 1588 N N . GLY A 1 198 ? -12.422 -1.338 -25.614 1.00 89.56 198 GLY A N 1
ATOM 1589 C CA . GLY A 1 198 ? -11.576 -0.793 -26.675 1.00 89.56 198 GLY A CA 1
ATOM 1590 C C . GLY A 1 198 ? -10.083 -0.936 -26.380 1.00 89.56 198 GLY A C 1
ATOM 1591 O O . GLY A 1 198 ? -9.668 -1.698 -25.509 1.00 89.56 198 GLY A O 1
ATOM 1592 N N . GLU A 1 199 ? -9.258 -0.218 -27.140 1.00 93.56 199 GLU A N 1
ATOM 1593 C CA . GLU A 1 199 ? -7.803 -0.251 -26.981 1.00 93.56 199 GLU A CA 1
ATOM 1594 C C . GLU A 1 199 ? -7.365 0.767 -25.929 1.00 93.56 199 GLU A C 1
ATOM 1596 O O . GLU A 1 199 ? -7.068 1.928 -26.233 1.00 93.56 199 GLU A O 1
ATOM 1601 N N . TYR A 1 200 ? -7.357 0.317 -24.677 1.00 97.19 200 TYR A N 1
ATOM 1602 C CA . TYR A 1 200 ? -6.851 1.076 -23.544 1.00 97.19 200 TYR A CA 1
ATOM 1603 C C . TYR A 1 200 ? -5.991 0.199 -22.641 1.00 97.19 200 TYR A C 1
ATOM 1605 O O . TYR A 1 200 ? -6.179 -1.012 -22.535 1.00 97.19 200 TYR A O 1
ATOM 1613 N N . TRP A 1 201 ? -5.066 0.834 -21.935 1.00 97.44 201 TRP A N 1
ATOM 1614 C CA . TRP A 1 201 ? -4.266 0.204 -20.894 1.00 97.44 201 TRP A CA 1
ATOM 1615 C C . TRP A 1 201 ? -3.968 1.196 -19.775 1.00 97.44 201 TRP A C 1
ATOM 1617 O O . TRP A 1 201 ? -4.260 2.388 -19.898 1.00 97.44 201 TRP A O 1
ATOM 1627 N N . SER A 1 202 ? -3.448 0.712 -18.649 1.00 97.25 202 SER A N 1
ATOM 1628 C CA . SER A 1 202 ? -3.240 1.567 -17.483 1.00 97.25 202 SER A CA 1
ATOM 1629 C C . SER A 1 202 ? -1.963 1.264 -16.716 1.00 97.25 202 SER A C 1
ATOM 1631 O O . SER A 1 202 ? -1.530 0.117 -16.581 1.00 97.25 202 SER A O 1
ATOM 1633 N N . LEU A 1 203 ? -1.393 2.339 -16.178 1.00 97.25 203 LEU A N 1
ATOM 1634 C CA . LEU A 1 203 ? -0.293 2.320 -15.229 1.00 97.25 203 LEU A CA 1
ATOM 1635 C C . LEU A 1 203 ? -0.784 2.853 -13.886 1.00 97.25 203 LEU A C 1
ATOM 1637 O O . LEU A 1 203 ? -1.534 3.826 -13.826 1.00 97.25 203 LEU A O 1
ATOM 1641 N N . MET A 1 204 ? -0.336 2.223 -12.808 1.00 97.81 204 MET A N 1
ATOM 1642 C CA . MET A 1 204 ? -0.570 2.674 -11.442 1.00 97.81 204 MET A CA 1
ATOM 1643 C C . MET A 1 204 ? 0.777 2.829 -10.744 1.00 97.81 204 MET A C 1
ATOM 1645 O O . MET A 1 204 ? 1.436 1.831 -10.450 1.00 97.81 204 MET A O 1
ATOM 1649 N N . GLY A 1 205 ? 1.196 4.075 -10.537 1.00 97.50 205 GLY A N 1
ATOM 1650 C CA . GLY A 1 205 ? 2.416 4.433 -9.822 1.00 97.50 205 GLY A CA 1
ATOM 1651 C C . GLY A 1 205 ? 2.144 4.705 -8.346 1.00 97.50 205 GLY A C 1
ATOM 1652 O O . GLY A 1 205 ? 1.108 5.267 -7.994 1.00 97.50 205 GLY A O 1
ATOM 1653 N N . GLU A 1 206 ? 3.087 4.332 -7.488 1.00 98.38 206 GLU A N 1
ATOM 1654 C CA . GLU A 1 206 ? 3.010 4.571 -6.047 1.00 98.38 206 GLU A CA 1
ATOM 1655 C C . GLU A 1 206 ? 4.189 5.422 -5.569 1.00 98.38 206 GLU A C 1
ATOM 1657 O O . GLU A 1 206 ? 5.352 5.084 -5.812 1.00 98.38 206 GLU A O 1
ATOM 1662 N N . VAL A 1 207 ? 3.885 6.519 -4.872 1.00 98.25 207 VAL A N 1
ATOM 1663 C CA . VAL A 1 207 ? 4.855 7.492 -4.356 1.00 98.25 207 VAL A CA 1
ATOM 1664 C C . VAL A 1 207 ? 4.695 7.603 -2.843 1.00 98.25 207 VAL A C 1
ATOM 1666 O O . VAL A 1 207 ? 3.661 8.047 -2.348 1.00 98.25 207 VAL A O 1
ATOM 1669 N N . SER A 1 208 ? 5.729 7.217 -2.099 1.00 98.12 208 SER A N 1
ATOM 1670 C CA . SER A 1 208 ? 5.740 7.345 -0.640 1.00 98.12 208 SER A CA 1
ATOM 1671 C C . SER A 1 208 ? 5.941 8.796 -0.209 1.00 98.12 208 SER A C 1
ATOM 1673 O O . SER A 1 208 ? 6.605 9.577 -0.900 1.00 98.12 208 SER A O 1
ATOM 1675 N N . GLU A 1 209 ? 5.422 9.136 0.960 1.00 98.19 209 GLU A N 1
ATOM 1676 C CA . GLU A 1 209 ? 5.534 10.456 1.560 1.00 98.19 209 GLU A CA 1
ATOM 1677 C C . GLU A 1 209 ? 5.705 10.344 3.074 1.00 98.19 209 GLU A C 1
ATOM 1679 O O . GLU A 1 209 ? 5.106 9.494 3.730 1.00 98.19 209 GLU A O 1
ATOM 1684 N N . SER A 1 210 ? 6.539 11.210 3.635 1.00 97.38 210 SER A N 1
ATOM 1685 C CA . SER A 1 210 ? 6.715 11.360 5.078 1.00 97.38 210 SER A CA 1
ATOM 1686 C C . SER A 1 210 ? 7.269 12.757 5.378 1.00 97.38 210 SER A C 1
ATOM 1688 O O . SER A 1 210 ? 7.714 13.448 4.455 1.00 97.38 210 SER A O 1
ATOM 1690 N N . PRO A 1 211 ? 7.384 13.157 6.656 1.00 95.44 211 PRO A N 1
ATOM 1691 C CA . PRO A 1 211 ? 8.120 14.366 7.026 1.00 95.44 211 PRO A CA 1
ATOM 1692 C C . PRO A 1 211 ? 9.577 14.407 6.519 1.00 95.44 211 PRO A C 1
ATOM 1694 O O . PRO A 1 211 ? 10.146 15.486 6.380 1.00 95.44 211 PRO A O 1
ATOM 1697 N N . LYS A 1 212 ? 10.195 13.250 6.229 1.00 95.69 212 LYS A N 1
ATOM 1698 C CA . LYS A 1 212 ? 11.577 13.132 5.716 1.00 95.69 212 LYS A CA 1
ATOM 1699 C C . LYS A 1 212 ? 11.661 13.002 4.195 1.00 95.69 212 LYS A C 1
ATOM 1701 O O . LYS A 1 212 ? 12.753 13.078 3.632 1.00 95.69 212 LYS A O 1
ATOM 1706 N N . LYS A 1 213 ? 10.523 12.814 3.530 1.00 96.12 213 LYS A N 1
ATOM 1707 C CA . LYS A 1 213 ? 10.385 12.774 2.073 1.00 96.12 213 LYS A CA 1
ATOM 1708 C C . LYS A 1 213 ? 9.059 13.452 1.699 1.00 96.12 213 LYS A C 1
ATOM 1710 O O . LYS A 1 213 ? 8.089 12.750 1.400 1.00 96.12 213 LYS A O 1
ATOM 1715 N N . PRO A 1 214 ? 8.994 14.793 1.764 1.00 96.88 214 PRO A N 1
ATOM 1716 C CA . PRO A 1 214 ? 7.789 15.518 1.393 1.00 96.88 214 PRO A CA 1
ATOM 1717 C C . PRO A 1 214 ? 7.501 15.343 -0.100 1.00 96.88 214 PRO A C 1
ATOM 1719 O O . PRO A 1 214 ? 8.413 15.151 -0.910 1.00 96.88 214 PRO A O 1
ATOM 1722 N N . VAL A 1 215 ? 6.224 15.424 -0.459 1.00 97.44 215 VAL A N 1
ATOM 1723 C CA . VAL A 1 215 ? 5.758 15.405 -1.846 1.00 97.44 215 VAL A CA 1
ATOM 1724 C C . VAL A 1 215 ? 5.112 16.751 -2.153 1.00 97.44 215 VAL A C 1
ATOM 1726 O O . VAL A 1 215 ? 4.390 17.301 -1.328 1.00 97.44 215 VAL A O 1
ATOM 1729 N N . ASP A 1 216 ? 5.365 17.296 -3.342 1.00 97.12 216 ASP A N 1
ATOM 1730 C CA . ASP A 1 216 ? 4.616 18.449 -3.842 1.00 97.12 216 ASP A CA 1
ATOM 1731 C C . ASP A 1 216 ? 3.343 17.959 -4.536 1.00 97.12 216 ASP A C 1
ATOM 1733 O O . ASP A 1 216 ? 3.370 17.504 -5.681 1.00 97.12 216 ASP A O 1
ATOM 1737 N N . HIS A 1 217 ? 2.221 18.030 -3.821 1.00 96.94 217 HIS A N 1
ATOM 1738 C CA . HIS A 1 217 ? 0.934 17.519 -4.295 1.00 96.94 217 HIS A CA 1
ATOM 1739 C C . HIS A 1 217 ? 0.420 18.290 -5.516 1.00 96.94 217 HIS A C 1
ATOM 1741 O O . HIS A 1 217 ? -0.264 17.701 -6.351 1.00 96.94 217 HIS A O 1
ATOM 1747 N N . ASN A 1 218 ? 0.793 19.566 -5.674 1.00 97.25 218 ASN A N 1
ATOM 1748 C CA . ASN A 1 218 ? 0.347 20.385 -6.805 1.00 97.25 218 ASN A CA 1
ATOM 1749 C C . ASN A 1 218 ? 0.964 19.922 -8.130 1.00 97.25 218 ASN A C 1
ATOM 1751 O O . ASN A 1 218 ? 0.330 20.035 -9.176 1.00 97.25 218 ASN A O 1
ATOM 1755 N N . HIS A 1 219 ? 2.177 19.363 -8.083 1.00 96.75 219 HIS A N 1
ATOM 1756 C CA . HIS A 1 219 ? 2.926 18.931 -9.268 1.00 96.75 219 HIS A CA 1
ATOM 1757 C C . HIS A 1 219 ? 3.177 17.416 -9.303 1.00 96.75 219 HIS A C 1
ATOM 1759 O O . HIS A 1 219 ? 3.943 16.928 -10.140 1.00 96.75 219 HIS A O 1
ATOM 1765 N N . LEU A 1 220 ? 2.543 16.643 -8.414 1.00 96.38 220 LEU A N 1
ATOM 1766 C CA . LEU A 1 220 ? 2.762 15.200 -8.307 1.00 96.38 220 LEU A CA 1
ATOM 1767 C C . LEU A 1 220 ? 2.374 14.466 -9.594 1.00 96.38 220 LEU A C 1
ATOM 1769 O O . LEU A 1 220 ? 3.127 13.619 -10.072 1.00 96.38 220 LEU A O 1
ATOM 1773 N N . ILE A 1 221 ? 1.223 14.810 -10.178 1.00 95.81 221 ILE A N 1
ATOM 1774 C CA . ILE A 1 221 ? 0.739 14.184 -11.416 1.00 95.81 221 ILE A CA 1
ATOM 1775 C C . ILE A 1 221 ? 1.711 14.462 -12.568 1.00 95.81 221 ILE A C 1
ATOM 1777 O O . ILE A 1 221 ? 2.110 13.538 -13.274 1.00 95.81 221 ILE A O 1
ATOM 1781 N N . GLU A 1 222 ? 2.148 15.711 -12.732 1.00 95.38 222 GLU A N 1
ATOM 1782 C CA . GLU A 1 222 ? 3.104 16.089 -13.779 1.00 95.38 222 GLU A CA 1
ATOM 1783 C C . GLU A 1 222 ? 4.452 15.387 -13.601 1.00 95.38 222 GLU A C 1
ATOM 1785 O O . GLU A 1 222 ? 5.045 14.907 -14.569 1.00 95.38 222 GLU A O 1
ATOM 1790 N N . SER A 1 223 ? 4.921 15.290 -12.356 1.00 94.44 223 SER A N 1
ATOM 1791 C CA . SER A 1 223 ? 6.164 14.600 -12.008 1.00 94.44 223 SER A CA 1
ATOM 1792 C C . SER A 1 223 ? 6.072 13.099 -12.281 1.00 94.44 223 SER A C 1
ATOM 1794 O O . SER A 1 223 ? 7.017 12.509 -12.800 1.00 94.44 223 SER A O 1
ATOM 1796 N N . ALA A 1 224 ? 4.925 12.478 -11.994 1.00 94.75 224 ALA A N 1
ATOM 1797 C CA . ALA A 1 224 ? 4.681 11.075 -12.306 1.00 94.75 224 ALA A CA 1
ATOM 1798 C C . ALA A 1 224 ? 4.638 10.831 -13.822 1.00 94.75 224 ALA A C 1
ATOM 1800 O O . ALA A 1 224 ? 5.287 9.905 -14.297 1.00 94.75 224 ALA A O 1
ATOM 1801 N N . ILE A 1 225 ? 3.957 11.689 -14.592 1.00 94.00 225 ILE A N 1
ATOM 1802 C CA . ILE A 1 225 ? 3.927 11.610 -16.064 1.00 94.00 225 ILE A CA 1
ATOM 1803 C C . ILE A 1 225 ? 5.336 11.737 -16.653 1.00 94.00 225 ILE A C 1
ATOM 1805 O O . ILE A 1 225 ? 5.708 10.943 -17.514 1.00 94.00 225 ILE A O 1
ATOM 1809 N N . LYS A 1 226 ? 6.145 12.686 -16.164 1.00 93.81 226 LYS A N 1
ATOM 1810 C CA . LYS A 1 226 ? 7.560 12.801 -16.554 1.00 93.81 226 LYS A CA 1
ATOM 1811 C C . LYS A 1 226 ? 8.334 11.522 -16.230 1.00 93.81 226 LYS A C 1
ATOM 1813 O O . LYS A 1 226 ? 9.009 10.997 -17.106 1.00 93.81 226 LYS A O 1
ATOM 1818 N N . GLY A 1 227 ? 8.162 10.970 -15.028 1.00 93.00 227 GLY A N 1
ATOM 1819 C CA . GLY A 1 227 ? 8.784 9.702 -14.634 1.00 93.00 227 GLY A CA 1
ATOM 1820 C C . GLY A 1 227 ? 8.393 8.521 -15.533 1.00 93.00 227 GLY A C 1
ATOM 1821 O O . GLY A 1 227 ? 9.249 7.717 -15.896 1.00 93.00 227 GLY A O 1
ATOM 1822 N N . PHE A 1 228 ? 7.127 8.424 -15.956 1.00 90.62 228 PHE A N 1
ATOM 1823 C CA . PHE A 1 228 ? 6.692 7.384 -16.901 1.00 90.62 228 PHE A CA 1
ATOM 1824 C C . PHE A 1 228 ? 7.349 7.514 -18.282 1.00 90.62 228 PHE A C 1
ATOM 1826 O O . PHE A 1 228 ? 7.519 6.508 -18.960 1.00 90.62 228 PHE A O 1
ATOM 1833 N N . ASN A 1 229 ? 7.733 8.724 -18.696 1.00 87.50 229 ASN A N 1
ATOM 1834 C CA . ASN A 1 229 ? 8.427 8.952 -19.966 1.00 87.50 229 ASN A CA 1
ATOM 1835 C C . ASN A 1 229 ? 9.945 8.744 -19.872 1.00 87.50 229 ASN A C 1
ATOM 1837 O O . ASN A 1 229 ? 10.562 8.395 -20.871 1.00 87.50 229 ASN A O 1
ATOM 1841 N N . ASN A 1 230 ? 10.538 8.950 -18.693 1.00 86.56 230 ASN A N 1
ATOM 1842 C CA . ASN A 1 230 ? 11.974 8.751 -18.463 1.00 86.56 230 ASN A CA 1
ATOM 1843 C C . ASN A 1 230 ? 12.366 7.265 -18.399 1.00 86.56 230 ASN A C 1
ATOM 1845 O O . ASN A 1 230 ? 13.537 6.921 -18.513 1.00 86.56 230 ASN A O 1
ATOM 1849 N N . THR A 1 231 ? 11.388 6.383 -18.200 1.00 67.69 231 THR A N 1
ATOM 1850 C CA . THR A 1 231 ? 11.609 4.954 -17.976 1.00 67.69 231 THR A CA 1
ATOM 1851 C C . THR A 1 231 ? 11.590 4.185 -19.307 1.00 67.69 231 THR A C 1
ATOM 1853 O O . THR A 1 231 ? 10.539 3.789 -19.826 1.00 67.69 231 THR A O 1
ATOM 1856 N N . GLU A 1 232 ? 12.785 4.020 -19.888 1.00 51.41 232 GLU A N 1
ATOM 1857 C CA . GLU A 1 232 ? 13.040 3.278 -21.140 1.00 51.41 232 GLU A CA 1
ATOM 1858 C C . GLU A 1 232 ? 12.785 1.767 -21.091 1.00 51.41 232 GLU A C 1
ATOM 1860 O O . GLU A 1 232 ? 12.410 1.181 -20.050 1.00 51.41 232 GLU A O 1
#

Secondary structure (DSSP, 8-state):
-HHHHHHHHHHHHIIIIIHHHHHHHHSS-TTTS-STTGGGT-----HHHHHHHHHHT------STTSS----SSS-THHHHHHHHTTS-GGG--SS--EEEEETTTTEEEETTS-EEE-SS----S-HHHHHHTBSS---TTGGG----EEEEEEEEEES---GGGTT--EEE--STTSS-SEEE-GGGT-GGGS-SSSEEEEEEEEEEBTTB---TTTHHHHHHHHHHH--

Organism: NCBI:txid412755

Sequence (232 aa):
SLDWILHSFGEGITKHFLIPYNKKVWAYPLEELSVQWIGERVAVPDVNRVIENIRSGRDDCSWGPNNTFSFPLHGGTGAIWRALAGRLPQEKIHLNAELMSWDSKKKVVKFSNGMEQPYDYLISTIPVDRLLQSSSDTCPDDADSFVYSSSNVVGVGLKGTPPEKLRTKCWMYFPEDDNPFYRVTVFSNYSYNNVPEGEYWSLMGEVSESPKKPVDHNHLIESAIKGFNNTE

Foldseek 3Di:
DLVVCCVQPNDPCCVPPVQLLCCFVFVDHPVPDDCPVVVQPDDRDDPVVVVVCVVVVHDDQQDDPVSDDAFDQPDTPVVVVVVVCVPDDVVPDDPQWQWQAAEPVQQWTATPVGDIDHDPDDDDPPPPLVRLVRYPDDRPPCSVVDDGKDKDKAKDKDFAADDPVCLPDAKDADSDPQAQFRMKGFPCNNYVNVDDPDGMTMIIGIGIDDPSRHDDPVCNNVRRVSRVVVPD

Radius of gyration: 22.5 Å; chains: 1; bounding box: 57×40×59 Å

InterPro domains:
  IPR002937 Amine oxidase [PF01593] (65-164)
  IPR036188 FAD/NAD(P)-binding domain superfamily [G3DSA:3.50.50.60] (1-232)
  IPR036188 FAD/NAD(P)-binding domain superfamily [SSF51905] (3-163)